Protein 6YOJ (pdb70)

Organism: Homo sapiens (NCBI:txid9606)

Solvent-accessible surface area: 13018 Å² total; per-residue (Å²): 171,54,74,12,115,65,157,88,16,119,74,37,170,61,65,32,137,22,150,25,17,55,7,32,64,6,76,27,86,20,88,147,88,112,65,84,41,0,12,0,5,24,10,183,89,4,102,55,106,86,35,66,131,128,2,30,88,31,2,88,27,2,120,110,15,108,22,87,24,2,5,71,17,51,0,9,10,37,113,78,76,0,26,0,0,7,36,23,7,87,71,26,102,0,53,49,4,0,84,121,65,88,197,90,31,105,24,23,24,5,0,42,0,0,55,15,1,0,16,0,3,11,46,2,26,68,117,189,44,51,3,123,17,2,0,0,98,17,1,51,0,34,45,82,100,24,0,21,3,4,8,2,15,67,8,139,167,23,21,39,24,7,0,6,14,4,31,63,125,196,128,44,61,35,22,3,4,2,6,5,0,0,3,0,0,9,0,0,3,41,40,0,49,80,1,21,97,85,32,144,65,100,66,1,54,35,101,13,74,130,46,82,55,8,86,95,1,107,121,6,25,96,80,0,44,53,8,0,48,118,0,4,23,111,68,50,95,179,14,16,149,2,86,81,0,78,60,83,0,42,77,12,13,96,88,47,125,87,169

Nearest PDB structures (foldseek):
  6i8z-assembly1_A  TM=1.000E+00  e=1.319E-49  Homo sapiens
  6gcr-assembly1_A  TM=9.978E-01  e=1.516E-47  Gallus gallus
  6gcx-assembly1_A  TM=9.786E-01  e=5.251E-47  Gallus gallus
  2jkm-assembly1_A  TM=9.861E-01  e=1.742E-45  Gallus gallus
  2j0k-assembly2_B  TM=9.835E-01  e=1.408E-44  Gallus gallus

InterPro domains:
  IPR000299 FERM domain [PS50057] (35-355)
  IPR000719 Protein kinase domain [PS50011] (422-680)
  IPR001245 Serine-threonine/tyrosine-protein kinase, catalytic domain [PF07714] (422-676)
  IPR001245 Serine-threonine/tyrosine-protein kinase, catalytic domain [PR00109] (499-512)
  IPR001245 Serine-threonine/tyrosine-protein kinase, catalytic domain [PR00109] (536-554)
  IPR001245 Serine-threonine/tyrosine-protein kinase, catalytic domain [PR00109] (584-594)
  IPR001245 Serine-threonine/tyrosine-protein kinase, catalytic domain [PR00109] (603-625)
  IPR001245 Serine-threonine/tyrosine-protein kinase, catalytic domain [PR00109] (647-669)
  IPR005189 Focal adhesion kinase, targeting (FAT) domain [PF03623] (914-1045)
  IPR008266 Tyrosine-protein kinase, active site [PS00109] (542-554)
  IPR011009 Protein kinase-like domain superfamily [SSF56112] (409-693)
  IPR011993 PH-like domain superfamily [G3DSA:2.30.29.30] (253-371)
  IPR014352 FERM/acyl-CoA-binding protein superfamily [G3DSA:1.20.80.10] (128-252)
  IPR017441 Protein kinase, ATP binding site [PS00107] (428-454)
  IPR019748 FERM central domain [PF00373] (136-248)
  IPR019748 FERM central domain [cd14473] (143-248)
  IPR019749 Band 4.1 domain [SM00295] (31-258)
  IPR020635 Tyrosine-protein kinase, catalytic domain [SM00219] (422-676)
  IPR029071 Ubiquitin-like domain superfamily [SSF54236] (31-130)
  IPR035963 FERM superfamily, second domain [SSF47031] (132-253)

Secondary structure (DSSP, 8-state):
--B--GGGEEEEEEEEEETTEEEEEEEE--TTSS-EEEEEEE-TTTTSHHHHHHHHHHHHHHHT---TTBPPEEEEE-SSSPEEEEE--TTEEHHHHHHHTTTTS-HHHHHHHHHHHHHHHHHHHHTT---S--SGGGEEEEETTEEEE--HHHH---GGG--HHHHHH----HHHHHHHHHHHHHHHHTTSPPTTTT--HHHHHHHHHTT--PPPPTT--HHHHHHHHHHT-SSGGGSPPHHHHHHHHHHHHHHHHH-

Structure (mmCIF, N/CA/C/O backbone):
data_6YOJ
#
_entry.id   6YOJ
#
_cell.length_a   42.525
_cell.length_b   48.396
_cell.length_c   129.325
_cell.angle_alpha   90.000
_cell.angle_beta   90.000
_cell.angle_gamma   90.000
#
_symmetry.space_group_name_H-M   'P 21 21 21'
#
loop_
_entity.id
_entity.type
_entity.pdbx_description
1 polymer 'Focal adhesion kinase 1'
2 non-polymer 6-[[4-[(3-methylsulfonylphenyl)methylamino]-5-(trifluoromethyl)pyrimidin-2-yl]amino]-3,4-dihydro-1~{H}-quinolin-2-one
3 water water
#
loop_
_atom_site.group_PDB
_atom_site.id
_atom_site.type_symbol
_atom_site.label_atom_id
_atom_site.label_alt_id
_atom_site.label_comp_id
_atom_site.label_asym_id
_atom_site.label_entity_id
_atom_site.label_seq_id
_atom_site.pdbx_PDB_ins_code
_atom_site.Cartn_x
_atom_site.Cartn_y
_atom_site.Cartn_z
_atom_site.occupancy
_atom_site.B_iso_or_equiv
_atom_site.auth_seq_id
_atom_site.auth_comp_id
_atom_site.auth_asym_id
_atom_site.auth_atom_id
_atom_site.pdbx_PDB_model_num
ATOM 1 N N . ASP A 1 7 ? -9.040 -23.045 31.874 1.00 28.73 414 ASP A N 1
ATOM 2 C CA . ASP A 1 7 ? -10.170 -23.147 30.962 1.00 28.39 414 ASP A CA 1
ATOM 3 C C . ASP A 1 7 ? -10.946 -21.833 30.888 1.00 26.10 414 ASP A C 1
ATOM 4 O O . ASP A 1 7 ? -11.086 -21.136 31.897 1.00 26.54 414 ASP A O 1
ATOM 9 N N . TYR A 1 8 ? -11.461 -21.507 29.699 1.00 23.07 415 TYR A N 1
ATOM 10 C CA . TYR A 1 8 ? -12.223 -20.269 29.543 1.00 21.82 415 TYR A CA 1
ATOM 11 C C . TYR A 1 8 ? -13.580 -20.465 28.914 1.00 18.12 415 TYR A C 1
ATOM 12 O O . TYR A 1 8 ? -14.146 -19.516 28.383 1.00 16.44 415 TYR A O 1
ATOM 21 N N . GLU A 1 9 ? -14.172 -21.644 29.083 1.00 15.93 416 GLU A N 1
ATOM 22 C CA . GLU A 1 9 ? -15.532 -21.899 28.647 1.00 15.36 416 GLU A CA 1
ATOM 23 C C . GLU A 1 9 ? -16.412 -21.205 29.708 1.00 16.17 416 GLU A C 1
ATOM 24 O O . GLU A 1 9 ? -16.210 -21.409 30.918 1.00 18.08 416 GLU A O 1
ATOM 30 N N . ILE A 1 10 ? -17.328 -20.349 29.264 1.00 13.95 417 ILE A N 1
ATOM 31 C CA . ILE A 1 10 ? -18.226 -19.608 30.144 1.00 14.47 417 ILE A CA 1
ATOM 32 C C . ILE A 1 10 ? -19.610 -20.214 30.086 1.00 14.39 417 ILE A C 1
ATOM 33 O O . ILE A 1 10 ? -20.038 -20.662 29.023 1.00 14.34 417 ILE A O 1
ATOM 38 N N A GLN A 1 11 ? -20.305 -20.306 31.238 0.50 14.77 418 GLN A N 1
ATOM 39 N N B GLN A 1 11 ? -20.307 -20.228 31.224 0.50 14.31 418 GLN A N 1
ATOM 40 C CA A GLN A 1 11 ? -21.657 -20.866 31.247 0.50 15.14 418 GLN A CA 1
ATOM 41 C CA B GLN A 1 11 ? -21.655 -20.765 31.319 0.50 14.18 418 GLN A CA 1
ATOM 42 C C A GLN A 1 11 ? -22.611 -19.821 30.694 0.50 14.36 418 GLN A C 1
ATOM 43 C C B GLN A 1 11 ? -22.611 -19.767 30.690 0.50 13.92 418 GLN A C 1
ATOM 44 O O A GLN A 1 11 ? -22.601 -18.689 31.147 0.50 14.09 418 GLN A O 1
ATOM 45 O O B GLN A 1 11 ? -22.603 -18.611 31.087 0.50 13.76 418 GLN A O 1
ATOM 56 N N . ARG A 1 12 ? -23.414 -20.195 29.699 1.00 14.14 419 ARG A N 1
ATOM 57 C CA . ARG A 1 12 ? -24.316 -19.274 29.018 1.00 14.10 419 ARG A CA 1
ATOM 58 C C . ARG A 1 12 ? -25.260 -18.472 29.910 1.00 12.14 419 ARG A C 1
ATOM 59 O O . ARG A 1 12 ? -25.522 -17.308 29.624 1.00 11.73 419 ARG A O 1
ATOM 67 N N A GLU A 1 13 ? -25.754 -19.089 30.979 0.50 11.57 420 GLU A N 1
ATOM 68 N N B GLU A 1 13 ? -25.796 -19.092 30.992 0.50 11.42 420 GLU A N 1
ATOM 69 C CA A GLU A 1 13 ? -26.664 -18.404 31.884 0.50 11.39 420 GLU A CA 1
ATOM 70 C CA B GLU A 1 13 ? -26.710 -18.339 31.861 0.50 11.09 420 GLU A CA 1
ATOM 71 C C A GLU A 1 13 ? -26.028 -17.227 32.627 0.50 11.45 420 GLU A C 1
ATOM 72 C C B GLU A 1 13 ? -26.034 -17.192 32.620 0.50 11.33 420 GLU A C 1
ATOM 73 O O A GLU A 1 13 ? -26.749 -16.405 33.183 0.50 11.84 420 GLU A O 1
ATOM 74 O O B GLU A 1 13 ? -26.731 -16.348 33.174 0.50 11.81 420 GLU A O 1
ATOM 85 N N . ARG A 1 14 ? -24.693 -17.137 32.617 1.00 10.94 421 ARG A N 1
ATOM 86 C CA . ARG A 1 14 ? -23.970 -16.049 33.256 1.00 11.33 421 ARG A CA 1
ATOM 87 C C . ARG A 1 14 ? -23.798 -14.867 32.295 1.00 11.84 421 ARG A C 1
ATOM 88 O O . ARG A 1 14 ? -23.211 -13.879 32.702 1.00 12.08 421 ARG A O 1
ATOM 96 N N . ILE A 1 15 ? -24.315 -14.935 31.046 1.00 11.64 422 ILE A N 1
ATOM 97 C CA . ILE A 1 15 ? -24.206 -13.830 30.110 1.00 11.66 422 ILE A CA 1
ATOM 98 C C . ILE A 1 15 ? -25.591 -13.284 29.821 1.00 13.62 422 ILE A C 1
ATOM 99 O O . ILE A 1 15 ? -26.530 -14.054 29.568 1.00 15.18 422 ILE A O 1
ATOM 104 N N . GLU A 1 16 ? -25.725 -11.957 29.868 1.00 13.74 423 GLU A N 1
ATOM 105 C CA . GLU A 1 16 ? -26.939 -11.284 29.480 1.00 14.54 423 GLU A CA 1
ATOM 106 C C . GLU A 1 16 ? -26.597 -10.464 28.238 1.00 15.40 423 GLU A C 1
ATOM 107 O O . GLU A 1 16 ? -25.794 -9.537 28.319 1.00 15.38 423 GLU A O 1
ATOM 113 N N . LEU A 1 17 ? -27.220 -10.777 27.112 1.00 16.15 424 LEU A N 1
ATOM 114 C CA . LEU A 1 17 ? -27.001 -10.071 25.843 1.00 17.47 424 LEU A CA 1
ATOM 115 C C . LEU A 1 17 ? -27.741 -8.741 25.872 1.00 17.57 424 LEU A C 1
ATOM 116 O O . LEU A 1 17 ? -28.926 -8.675 26.204 1.00 18.35 424 LEU A O 1
ATOM 121 N N . GLY A 1 18 ? -27.032 -7.690 25.510 1.00 16.11 425 GLY A N 1
ATOM 122 C CA . GLY A 1 18 ? -27.519 -6.321 25.469 1.00 16.05 425 GLY A CA 1
ATOM 123 C C . GLY A 1 18 ? -27.643 -5.805 24.047 1.00 15.15 425 GLY A C 1
ATOM 124 O O . GLY A 1 18 ? -27.852 -6.596 23.113 1.00 16.28 425 GLY A O 1
ATOM 125 N N A ARG A 1 19 ? -27.528 -4.491 23.869 0.50 14.85 426 ARG A N 1
ATOM 126 N N B ARG A 1 19 ? -27.487 -4.497 23.876 0.50 15.00 426 ARG A N 1
ATOM 127 C CA A ARG A 1 19 ? -27.712 -3.913 22.543 0.50 15.64 426 ARG A CA 1
ATOM 128 C CA B ARG A 1 19 ? -27.646 -3.880 22.568 0.50 16.02 426 ARG A CA 1
ATOM 129 C C A ARG A 1 19 ? -26.547 -4.164 21.605 0.50 15.28 426 ARG A C 1
ATOM 130 C C B ARG A 1 19 ? -26.520 -4.170 21.600 0.50 15.45 426 ARG A C 1
ATOM 131 O O A ARG A 1 19 ? -25.414 -4.378 22.044 0.50 15.24 426 ARG A O 1
ATOM 132 O O B ARG A 1 19 ? -25.381 -4.396 22.011 0.50 15.33 426 ARG A O 1
ATOM 147 N N . CYS A 1 20 ? -26.834 -4.144 20.304 1.00 14.38 427 CYS A N 1
ATOM 148 C CA . CYS A 1 20 ? -25.845 -4.366 19.261 1.00 13.86 427 CYS A CA 1
ATOM 149 C C . CYS A 1 20 ? -24.944 -3.143 19.182 1.00 13.88 427 CYS A C 1
ATOM 150 O O . CYS A 1 20 ? -25.424 -2.005 19.121 1.00 14.90 427 CYS A O 1
ATOM 153 N N . ILE A 1 21 ? -23.639 -3.370 19.183 1.00 12.18 428 ILE A N 1
ATOM 154 C CA . ILE A 1 21 ? -22.632 -2.303 19.117 1.00 12.70 428 ILE A CA 1
ATOM 155 C C . ILE A 1 21 ? -21.744 -2.380 17.875 1.00 14.41 428 ILE A C 1
ATOM 156 O O . ILE A 1 21 ? -20.829 -1.572 17.729 1.00 15.40 428 ILE A O 1
ATOM 161 N N . GLY A 1 22 ? -22.013 -3.336 17.000 1.00 14.16 429 GLY A N 1
ATOM 162 C CA . GLY A 1 22 ? -21.263 -3.467 15.762 1.00 15.31 429 GLY A CA 1
ATOM 163 C C . GLY A 1 22 ? -21.556 -4.775 15.071 1.00 16.53 429 GLY A C 1
ATOM 164 O O . GLY A 1 22 ? -22.342 -5.586 15.555 1.00 15.50 429 GLY A O 1
ATOM 165 N N . GLU A 1 23 ? -20.994 -4.931 13.886 1.00 19.43 430 GLU A N 1
ATOM 166 C CA . GLU A 1 23 ? -21.145 -6.182 13.173 1.00 20.63 430 GLU A CA 1
ATOM 167 C C . GLU A 1 23 ? -19.775 -6.732 12.868 1.00 20.13 430 GLU A C 1
ATOM 168 O O . GLU A 1 23 ? -18.749 -6.039 12.963 1.00 22.04 430 GLU A O 1
ATOM 174 N N . GLY A 1 24 ? -19.743 -8.027 12.679 1.00 17.03 431 GLY A N 1
ATOM 175 C CA . GLY A 1 24 ? -18.536 -8.706 12.278 1.00 15.85 431 GLY A CA 1
ATOM 176 C C . GLY A 1 24 ? -18.832 -9.610 11.107 1.00 15.74 431 GLY A C 1
ATOM 177 O O . GLY A 1 24 ? -19.994 -9.811 10.739 1.00 16.07 431 GLY A O 1
ATOM 178 N N . GLN A 1 25 ? -17.800 -10.224 10.559 1.00 15.86 432 GLN A N 1
ATOM 179 C CA . GLN A 1 25 ? -17.944 -11.171 9.456 1.00 17.41 432 GLN A CA 1
ATOM 180 C C . GLN A 1 25 ? -18.878 -12.309 9.808 1.00 17.23 432 GLN A C 1
ATOM 181 O O . GLN A 1 25 ? -19.558 -12.829 8.926 1.00 18.59 432 GLN A O 1
ATOM 187 N N . PHE A 1 26 ? -18.905 -12.712 11.090 1.00 15.45 433 PHE A N 1
ATOM 188 C CA . PHE A 1 26 ? -19.712 -13.864 11.496 1.00 15.14 433 PHE A CA 1
ATOM 189 C C . PHE A 1 26 ? -21.059 -13.542 12.103 1.00 15.13 433 PHE A C 1
ATOM 190 O O . PHE A 1 26 ? -21.876 -14.444 12.275 1.00 17.19 433 PHE A O 1
ATOM 198 N N . GLY A 1 27 ? -21.283 -12.280 12.455 1.00 14.32 434 GLY A N 1
ATOM 199 C CA . GLY A 1 27 ? -22.548 -11.886 13.054 1.00 14.30 434 GLY A CA 1
ATOM 200 C C . GLY A 1 27 ? -22.432 -10.638 13.897 1.00 13.62 434 GLY A C 1
ATOM 201 O O . GLY A 1 27 ? -21.336 -10.084 14.055 1.00 13.14 434 GLY A O 1
ATOM 202 N N . ASP A 1 28 ? -23.561 -10.228 14.470 1.00 14.15 435 ASP A N 1
ATOM 203 C CA . ASP A 1 28 ? -23.601 -9.031 15.278 1.00 14.32 435 ASP A CA 1
ATOM 204 C C . ASP A 1 28 ? -22.763 -9.169 16.546 1.00 12.89 435 ASP A C 1
ATOM 205 O O . ASP A 1 28 ? -22.538 -10.275 17.057 1.00 13.83 435 ASP A O 1
ATOM 210 N N . VAL A 1 29 ? -22.291 -8.027 17.031 1.00 10.53 436 VAL A N 1
ATOM 211 C CA . VAL A 1 29 ? -21.543 -7.913 18.273 1.00 10.95 436 VAL A CA 1
ATOM 212 C C . VAL A 1 29 ? -22.420 -7.142 19.217 1.00 11.38 436 VAL A C 1
ATOM 213 O O . VAL A 1 29 ? -22.987 -6.126 18.823 1.00 11.07 436 VAL A O 1
ATOM 217 N N . HIS A 1 30 ? -22.544 -7.613 20.445 1.00 10.20 437 HIS A N 1
ATOM 218 C CA . HIS A 1 30 ? -23.385 -6.934 21.431 1.00 11.14 437 HIS A CA 1
ATOM 219 C C . HIS A 1 30 ? -22.625 -6.502 22.637 1.00 12.30 437 HIS A C 1
ATOM 220 O O . HIS A 1 30 ? -21.651 -7.137 22.996 1.00 13.99 437 HIS A O 1
ATOM 227 N N . GLN A 1 31 ? -23.101 -5.473 23.328 1.00 11.05 438 GLN A N 1
ATOM 228 C CA . GLN A 1 31 ? -22.626 -5.167 24.663 1.00 12.13 438 GLN A CA 1
ATOM 229 C C . GLN A 1 31 ? -23.450 -6.123 25.560 1.00 12.43 438 GLN A C 1
ATOM 230 O O . GLN A 1 31 ? -24.564 -6.492 25.200 1.00 13.25 438 GLN A O 1
ATOM 236 N N . GLY A 1 32 ? -22.926 -6.468 26.719 1.00 11.23 439 GLY A N 1
ATOM 237 C CA . GLY A 1 32 ? -23.660 -7.313 27.652 1.00 12.16 439 GLY A CA 1
ATOM 238 C C . GLY A 1 32 ? -23.044 -7.337 29.015 1.00 11.38 439 GLY A C 1
ATOM 239 O O . GLY A 1 32 ? -22.156 -6.543 29.319 1.00 11.06 439 GLY A O 1
ATOM 240 N N . ILE A 1 33 ? -23.556 -8.250 29.865 1.00 11.57 440 ILE A N 1
ATOM 241 C CA . ILE A 1 33 ? -23.067 -8.366 31.233 1.00 13.12 440 ILE A CA 1
ATOM 242 C C . ILE A 1 33 ? -22.677 -9.811 31.503 1.00 12.67 440 ILE A C 1
ATOM 243 O O . ILE A 1 33 ? -23.405 -10.734 31.121 1.00 12.94 440 ILE A O 1
ATOM 248 N N . TYR A 1 34 ? -21.556 -10.010 32.194 1.00 11.56 441 TYR A N 1
ATOM 249 C CA . TYR A 1 34 ? -21.113 -11.328 32.602 1.00 11.62 441 TYR A CA 1
ATOM 250 C C . TYR A 1 34 ? -21.123 -11.337 34.125 1.00 11.55 441 TYR A C 1
ATOM 251 O O . TYR A 1 34 ? -20.550 -10.441 34.743 1.00 11.21 441 TYR A O 1
ATOM 260 N N . MET A 1 35 ? -21.791 -12.329 34.722 1.00 11.72 442 MET A N 1
ATOM 261 C CA . MET A 1 35 ? -21.820 -12.547 36.162 1.00 12.36 442 MET A CA 1
ATOM 262 C C . MET A 1 35 ? -20.979 -13.754 36.483 1.00 13.72 442 MET A C 1
ATOM 263 O O . MET A 1 35 ? -21.461 -14.881 36.372 1.00 12.48 442 MET A O 1
ATOM 268 N N . SER A 1 36 ? -19.697 -13.547 36.831 1.00 15.28 443 SER A N 1
ATOM 269 C CA . SER A 1 36 ? -18.830 -14.682 37.146 1.00 17.92 443 SER A CA 1
ATOM 270 C C . SER A 1 36 ? -19.205 -15.235 38.526 1.00 19.78 443 SER A C 1
ATOM 271 O O . SER A 1 36 ? -19.809 -14.506 39.322 1.00 20.47 443 SER A O 1
ATOM 274 N N . PRO A 1 37 ? -18.863 -16.498 38.855 1.00 21.04 444 PRO A N 1
ATOM 275 C CA . PRO A 1 37 ? -19.282 -17.044 40.152 1.00 22.49 444 PRO A CA 1
ATOM 276 C C . PRO A 1 37 ? -18.871 -16.267 41.389 1.00 24.77 444 PRO A C 1
ATOM 277 O O . PRO A 1 37 ? -19.588 -16.315 42.393 1.00 26.76 444 PRO A O 1
ATOM 281 N N . GLU A 1 38 ? -17.729 -15.595 41.353 1.00 24.99 445 GLU A N 1
ATOM 282 C CA . GLU A 1 38 ? -17.233 -14.901 42.539 1.00 26.91 445 GLU A CA 1
ATOM 283 C C . GLU A 1 38 ? -17.404 -13.389 42.522 1.00 26.99 445 GLU A C 1
ATOM 284 O O . GLU A 1 38 ? -17.165 -12.755 43.550 1.00 27.90 445 GLU A O 1
ATOM 290 N N . ASN A 1 39 ? -17.768 -12.798 41.371 1.00 26.12 446 ASN A N 1
ATOM 291 C CA . ASN A 1 39 ? -17.762 -11.350 41.248 1.00 25.42 446 ASN A CA 1
ATOM 292 C C . ASN A 1 39 ? -19.105 -10.605 40.989 1.00 24.27 446 ASN A C 1
ATOM 293 O O . ASN A 1 39 ? -20.079 -11.169 40.481 1.00 24.50 446 ASN A O 1
ATOM 298 N N . PRO A 1 40 ? -19.116 -9.283 41.263 1.00 22.60 447 PRO A N 1
ATOM 299 C CA . PRO A 1 40 ? -20.228 -8.458 40.787 1.00 21.20 447 PRO A CA 1
ATOM 300 C C . PRO A 1 40 ? -20.143 -8.366 39.236 1.00 19.29 447 PRO A C 1
ATOM 301 O O . PRO A 1 40 ? -19.187 -8.845 38.599 1.00 18.85 447 PRO A O 1
ATOM 305 N N . ALA A 1 41 ? -21.136 -7.717 38.632 1.00 17.20 448 ALA A N 1
ATOM 306 C CA . ALA A 1 41 ? -21.270 -7.550 37.194 1.00 16.69 448 ALA A CA 1
ATOM 307 C C . ALA A 1 41 ? -20.034 -7.045 36.474 1.00 16.90 448 ALA A C 1
ATOM 308 O O . ALA A 1 41 ? -19.354 -6.147 36.951 1.00 17.21 448 ALA A O 1
ATOM 310 N N . LEU A 1 42 ? -19.742 -7.631 35.314 1.00 15.75 449 LEU A N 1
ATOM 311 C CA . LEU A 1 42 ? -18.643 -7.192 34.475 1.00 15.75 449 LEU A CA 1
ATOM 312 C C . LEU A 1 42 ? -19.230 -6.915 33.096 1.00 15.67 449 LEU A C 1
ATOM 313 O O . LEU A 1 42 ? -19.875 -7.793 32.503 1.00 15.68 449 LEU A O 1
ATOM 318 N N . ALA A 1 43 ? -19.030 -5.705 32.595 1.00 14.92 450 ALA A N 1
ATOM 319 C CA . ALA A 1 43 ? -19.495 -5.345 31.265 1.00 14.74 450 ALA A CA 1
ATOM 320 C C . ALA A 1 43 ? -18.594 -6.029 30.260 1.00 13.94 450 ALA A C 1
ATOM 321 O O . ALA A 1 43 ? -17.356 -6.026 30.396 1.00 15.61 450 ALA A O 1
ATOM 323 N N . VAL A 1 44 ? -19.202 -6.658 29.266 1.00 10.97 451 VAL A N 1
ATOM 324 C CA . VAL A 1 44 ? -18.449 -7.377 28.243 1.00 10.02 451 VAL A CA 1
ATOM 325 C C . VAL A 1 44 ? -18.981 -7.091 26.833 1.00 9.28 451 VAL A C 1
ATOM 326 O O . VAL A 1 44 ? -20.065 -6.515 26.673 1.00 9.41 451 VAL A O 1
ATOM 330 N N . ALA A 1 45 ? -18.203 -7.465 25.799 1.00 8.63 452 ALA A N 1
ATOM 331 C CA . ALA A 1 45 ? -18.649 -7.435 24.422 1.00 9.42 452 ALA A CA 1
ATOM 332 C C . ALA A 1 45 ? -18.805 -8.901 24.004 1.00 9.98 452 ALA A C 1
ATOM 333 O O . ALA A 1 45 ? -18.001 -9.756 24.384 1.00 11.36 452 ALA A O 1
ATOM 335 N N . ILE A 1 46 ? -19.845 -9.190 23.265 1.00 9.36 453 ILE A N 1
ATOM 336 C CA . ILE A 1 46 ? -20.153 -10.555 22.875 1.00 9.13 453 ILE A CA 1
ATOM 337 C C . ILE A 1 46 ? -20.164 -10.644 21.379 1.00 8.39 453 ILE A C 1
ATOM 338 O O . ILE A 1 46 ? -21.017 -10.028 20.743 1.00 9.02 453 ILE A O 1
ATOM 343 N N . LYS A 1 47 ? -19.223 -11.378 20.795 1.00 7.60 454 LYS A N 1
ATOM 344 C CA . LYS A 1 47 ? -19.243 -11.610 19.357 1.00 7.74 454 LYS A CA 1
ATOM 345 C C . LYS A 1 47 ? -20.107 -12.837 19.119 1.00 9.25 454 LYS A C 1
ATOM 346 O O . LYS A 1 47 ? -19.900 -13.877 19.754 1.00 9.81 454 LYS A O 1
ATOM 352 N N . THR A 1 48 ? -21.081 -12.715 18.231 1.00 10.11 455 THR A N 1
ATOM 353 C CA . THR A 1 48 ? -21.967 -13.840 17.909 1.00 11.67 455 THR A CA 1
ATOM 354 C C . THR A 1 48 ? -21.636 -14.411 16.517 1.00 13.94 455 THR A C 1
ATOM 355 O O . THR A 1 48 ? -20.953 -13.778 15.722 1.00 14.16 455 THR A O 1
ATOM 359 N N . CYS A 1 49 ? -22.148 -15.626 16.222 1.00 15.36 456 CYS A N 1
ATOM 360 C CA . CYS A 1 49 ? -21.817 -16.304 14.997 1.00 17.12 456 CYS A CA 1
ATOM 361 C C . CYS A 1 49 ? -23.038 -17.027 14.423 1.00 20.43 456 CYS A C 1
ATOM 362 O O . CYS A 1 49 ? -23.483 -18.018 14.991 1.00 21.92 456 CYS A O 1
ATOM 365 N N . LYS A 1 50 ? -23.586 -16.505 13.337 1.00 20.81 457 LYS A N 1
ATOM 366 C CA . LYS A 1 50 ? -24.800 -17.049 12.740 1.00 22.63 457 LYS A CA 1
ATOM 367 C C . LYS A 1 50 ? -24.651 -18.461 12.192 1.00 22.29 457 LYS A C 1
ATOM 368 O O . LYS A 1 50 ? -25.556 -19.281 12.364 1.00 22.86 457 LYS A O 1
ATOM 374 N N . ASN A 1 51 ? -23.544 -18.747 11.510 1.00 21.36 458 ASN A N 1
ATOM 375 C CA . ASN A 1 51 ? -23.367 -20.041 10.852 1.00 20.74 458 ASN A CA 1
ATOM 376 C C . ASN A 1 51 ? -22.458 -21.012 11.573 1.00 19.39 458 ASN A C 1
ATOM 377 O O . ASN A 1 51 ? -21.954 -21.951 10.937 1.00 19.57 458 ASN A O 1
ATOM 382 N N . CYS A 1 52 ? -22.284 -20.850 12.892 1.00 17.41 459 CYS A N 1
ATOM 383 C CA . CYS A 1 52 ? -21.353 -21.704 13.612 1.00 17.07 459 CYS A CA 1
ATOM 384 C C . CYS A 1 52 ? -21.873 -23.129 13.842 1.00 17.09 459 CYS A C 1
ATOM 385 O O . CYS A 1 52 ? -21.147 -23.950 14.404 1.00 17.04 459 CYS A O 1
ATOM 388 N N . THR A 1 53 ? -23.062 -23.461 13.304 1.00 17.71 460 THR A N 1
ATOM 389 C CA . THR A 1 53 ? -23.511 -24.862 13.239 1.00 18.95 460 THR A CA 1
ATOM 390 C C . THR A 1 53 ? -22.588 -25.647 12.236 1.00 18.51 460 THR A C 1
ATOM 391 O O . THR A 1 53 ? -22.483 -26.873 12.333 1.00 20.04 460 THR A O 1
ATOM 395 N N A SER A 1 54 ? -21.943 -24.942 11.286 0.50 17.48 461 SER A N 1
ATOM 396 N N B SER A 1 54 ? -21.945 -24.938 11.294 0.50 17.77 461 SER A N 1
ATOM 397 C CA A SER A 1 54 ? -21.019 -25.541 10.330 0.50 17.16 461 SER A CA 1
ATOM 398 C CA B SER A 1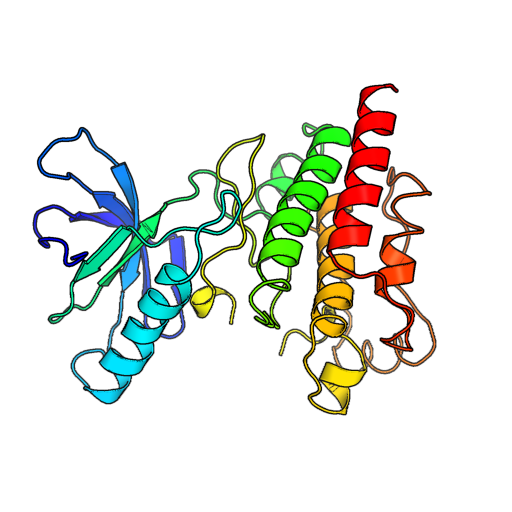 54 ? -21.000 -25.515 10.354 0.50 17.76 461 SER A CA 1
ATOM 399 C C A SER A 1 54 ? -19.660 -25.617 10.999 0.50 17.08 461 SER A C 1
ATOM 400 C C B SER A 1 54 ? -19.675 -25.634 11.088 0.50 17.52 461 SER A C 1
ATOM 401 O O A SER A 1 54 ? -19.180 -24.598 11.495 0.50 16.76 461 SER A O 1
ATOM 402 O O B SER A 1 54 ? -19.219 -24.651 11.674 0.50 17.44 461 SER A O 1
ATOM 407 N N . ASP A 1 55 ? -19.045 -26.812 11.039 1.00 17.32 462 ASP A N 1
ATOM 408 C CA . ASP A 1 55 ? -17.753 -26.999 11.695 1.00 16.92 462 ASP A CA 1
ATOM 409 C C . ASP A 1 55 ? -16.638 -26.085 11.185 1.00 14.96 462 ASP A C 1
ATOM 410 O O . ASP A 1 55 ? -15.831 -25.631 12.000 1.00 14.86 462 ASP A O 1
ATOM 415 N N . SER A 1 56 ? -16.586 -25.785 9.878 1.00 14.43 463 SER A N 1
ATOM 416 C CA . SER A 1 56 ? -15.504 -24.914 9.390 1.00 14.08 463 SER A CA 1
ATOM 417 C C . SER A 1 56 ? -15.702 -23.478 9.832 1.00 13.85 463 SER A C 1
ATOM 418 O O . SER A 1 56 ? -14.708 -22.780 10.040 1.00 14.13 463 SER A O 1
ATOM 421 N N . VAL A 1 57 ? -16.972 -23.023 9.944 1.00 12.55 464 VAL A N 1
ATOM 422 C CA . VAL A 1 57 ? -17.254 -21.659 10.403 1.00 12.09 464 VAL A CA 1
ATOM 423 C C . VAL A 1 57 ? -16.911 -21.575 11.892 1.00 12.08 464 VAL A C 1
ATOM 424 O O . VAL A 1 57 ? -16.236 -20.638 12.333 1.00 11.83 464 VAL A O 1
ATOM 428 N N . ARG A 1 58 ? -17.326 -22.602 12.676 1.00 12.13 465 ARG A N 1
ATOM 429 C CA . ARG A 1 58 ? -17.012 -22.599 14.112 1.00 12.03 465 ARG A CA 1
ATOM 430 C C . ARG A 1 58 ? -15.498 -22.548 14.359 1.00 12.19 465 ARG A C 1
ATOM 431 O O . ARG A 1 58 ? -15.033 -21.806 15.217 1.00 11.52 465 ARG A O 1
ATOM 439 N N . GLU A 1 59 ? -14.735 -23.287 13.560 1.00 11.93 466 GLU A N 1
ATOM 440 C CA . GLU A 1 59 ? -13.281 -23.323 13.722 1.00 12.67 466 GLU A CA 1
ATOM 441 C C . GLU A 1 59 ? -12.686 -21.966 13.435 1.00 12.23 466 GLU A C 1
ATOM 442 O O . GLU A 1 59 ? -11.863 -21.486 14.213 1.00 12.74 466 GLU A O 1
ATOM 448 N N . LYS A 1 60 ? -13.103 -21.334 12.324 1.00 11.90 467 LYS A N 1
ATOM 449 C CA . LYS A 1 60 ? -12.545 -20.025 11.983 1.00 11.79 467 LYS A CA 1
ATOM 450 C C . LYS A 1 60 ? -12.931 -18.956 13.016 1.00 11.61 467 LYS A C 1
ATOM 451 O O . LYS A 1 60 ? -12.100 -18.123 13.411 1.00 12.16 467 LYS A O 1
ATOM 457 N N . PHE A 1 61 ? -14.186 -18.984 13.456 1.00 10.25 468 PHE A N 1
ATOM 458 C CA . PHE A 1 61 ? -14.654 -18.010 14.437 1.00 9.61 468 PHE A CA 1
ATOM 459 C C . PHE A 1 61 ? -13.925 -18.199 15.776 1.00 9.75 468 PHE A C 1
ATOM 460 O O . PHE A 1 61 ? -13.385 -17.229 16.308 1.00 10.29 468 PHE A O 1
ATOM 468 N N . LEU A 1 62 ? -13.823 -19.452 16.276 1.00 9.23 469 LEU A N 1
ATOM 469 C CA . LEU A 1 62 ? -13.149 -19.667 17.557 1.00 9.07 469 LEU A CA 1
ATOM 470 C C . LEU A 1 62 ? -11.651 -19.421 17.470 1.00 9.83 469 LEU A C 1
ATOM 471 O O . LEU A 1 62 ? -11.041 -19.044 18.481 1.00 10.67 469 LEU A O 1
ATOM 476 N N . GLN A 1 63 ? -11.053 -19.557 16.266 1.00 9.77 470 GLN A N 1
ATOM 477 C CA . GLN A 1 63 ? -9.638 -19.220 16.109 1.00 10.21 470 GLN A CA 1
ATOM 478 C C . GLN A 1 63 ? -9.448 -17.706 16.342 1.00 10.24 470 GLN A C 1
ATOM 479 O O . GLN A 1 63 ? -8.378 -17.316 16.803 1.00 10.78 470 GLN A O 1
ATOM 485 N N . GLU A 1 64 ? -10.494 -16.862 16.155 1.00 9.31 471 GLU A N 1
ATOM 486 C CA . GLU A 1 64 ? -10.335 -15.435 16.469 1.00 8.87 471 GLU A CA 1
ATOM 487 C C . GLU A 1 64 ? -10.139 -15.252 17.969 1.00 10.05 471 GLU A C 1
ATOM 488 O O . GLU A 1 64 ? -9.391 -14.362 18.385 1.00 10.63 471 GLU A O 1
ATOM 494 N N . ALA A 1 65 ? -10.783 -16.094 18.797 1.00 9.66 472 ALA A N 1
ATOM 495 C CA . ALA A 1 65 ? -10.604 -16.013 20.240 1.00 10.33 472 ALA A CA 1
ATOM 496 C C . ALA A 1 65 ? -9.213 -16.513 20.600 1.00 10.80 472 ALA A C 1
ATOM 497 O O . ALA A 1 65 ? -8.548 -15.883 21.414 1.00 11.63 472 ALA A O 1
ATOM 499 N N . LEU A 1 66 ? -8.738 -17.602 19.976 1.00 11.14 473 LEU A N 1
ATOM 500 C CA . LEU A 1 66 ? -7.396 -18.116 20.249 1.00 12.84 473 LEU A CA 1
ATOM 501 C C . LEU A 1 66 ? -6.342 -17.086 19.867 1.00 12.52 473 LEU A C 1
ATOM 502 O O . LEU A 1 66 ? -5.350 -16.934 20.582 1.00 13.55 473 LEU A O 1
ATOM 507 N N . THR A 1 67 ? -6.552 -16.358 18.753 1.00 11.56 474 THR A N 1
ATOM 508 C CA . THR A 1 67 ? -5.626 -15.303 18.345 1.00 11.57 474 THR A CA 1
ATOM 509 C C . THR A 1 67 ? -5.503 -14.229 19.456 1.00 12.07 474 THR A C 1
ATOM 510 O O . THR A 1 67 ? -4.372 -13.823 19.774 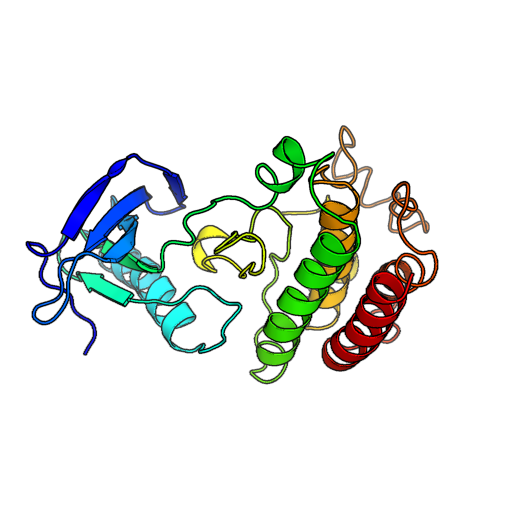1.00 14.59 474 THR A O 1
ATOM 514 N N . MET A 1 68 ? -6.632 -13.790 20.063 1.00 10.74 475 MET A N 1
ATOM 515 C CA . MET A 1 68 ? -6.517 -12.770 21.113 1.00 10.96 475 MET A CA 1
ATOM 516 C C . MET A 1 68 ? -5.945 -13.326 22.395 1.00 12.28 475 MET A C 1
ATOM 517 O O . MET A 1 68 ? -5.271 -12.594 23.127 1.00 12.49 475 MET A O 1
ATOM 522 N N . ARG A 1 69 ? -6.227 -14.602 22.688 1.00 11.98 476 ARG A N 1
ATOM 523 C CA . ARG A 1 69 ? -5.784 -15.260 23.927 1.00 13.50 476 ARG A CA 1
ATOM 524 C C . ARG A 1 69 ? -4.254 -15.318 24.024 1.00 14.65 476 ARG A C 1
ATOM 525 O O . ARG A 1 69 ? -3.711 -15.374 25.142 1.00 16.36 476 ARG A O 1
ATOM 533 N N . GLN A 1 70 ? -3.554 -15.309 22.872 1.00 14.28 477 GLN A N 1
ATOM 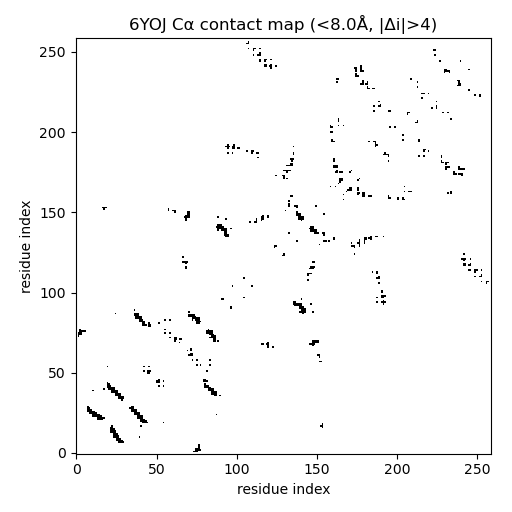534 C CA . GLN A 1 70 ? -2.099 -15.394 22.897 1.00 15.20 477 GLN A CA 1
ATOM 535 C C . GLN A 1 70 ? -1.410 -14.095 23.304 1.00 14.66 477 GLN A C 1
ATOM 536 O O . GLN A 1 70 ? -0.212 -14.114 23.606 1.00 15.33 477 GLN A O 1
ATOM 542 N N . PHE A 1 71 ? -2.162 -12.987 23.378 1.00 13.06 478 PHE A N 1
ATOM 543 C CA . PHE A 1 71 ? -1.586 -11.698 23.720 1.00 12.78 478 PHE A CA 1
ATOM 544 C C . PHE A 1 71 ? -2.016 -11.257 25.098 1.00 12.73 478 PHE A C 1
ATOM 545 O O . PHE A 1 71 ? -3.144 -11.523 25.508 1.00 13.76 478 PHE A O 1
ATOM 553 N N . ASP A 1 72 ? -1.135 -10.562 25.796 1.00 11.30 479 ASP A N 1
ATOM 554 C CA . ASP A 1 72 ? -1.446 -10.074 27.137 1.00 11.69 479 ASP A CA 1
ATOM 555 C C . ASP A 1 72 ? -0.764 -8.730 27.268 1.00 12.78 479 ASP A C 1
ATOM 556 O O . ASP A 1 72 ? 0.440 -8.655 27.529 1.00 14.92 479 ASP A O 1
ATOM 561 N N . HIS A 1 73 ? -1.521 -7.665 26.999 1.00 10.57 480 HIS A N 1
ATOM 562 C CA . HIS A 1 73 ? -0.964 -6.317 27.026 1.00 10.13 480 HIS A CA 1
ATOM 563 C C . HIS A 1 73 ? -2.040 -5.347 27.468 1.00 9.93 480 HIS A C 1
ATOM 564 O O . HIS A 1 73 ? -3.191 -5.510 27.093 1.00 9.79 480 HIS A O 1
ATOM 571 N N . PRO A 1 74 ? -1.707 -4.328 28.289 1.00 10.73 481 PRO A N 1
ATOM 572 C CA . PRO A 1 74 ? -2.751 -3.395 28.741 1.00 10.93 481 PRO A CA 1
ATOM 573 C C . PRO A 1 74 ? -3.421 -2.601 27.646 1.00 10.12 481 PRO A C 1
ATOM 574 O O . PRO A 1 74 ? -4.489 -2.038 27.908 1.00 11.22 481 PRO A O 1
ATOM 578 N N . HIS A 1 75 ? -2.832 -2.558 26.424 1.00 7.62 482 HIS A N 1
ATOM 579 C CA . HIS A 1 75 ?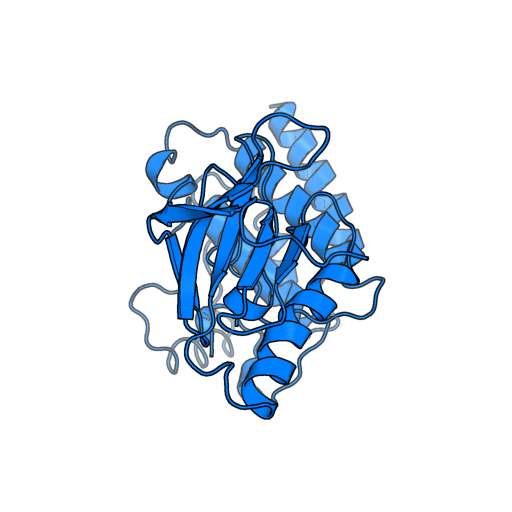 -3.428 -1.746 25.366 1.00 7.75 482 HIS A CA 1
ATOM 580 C C . HIS A 1 75 ? -3.886 -2.595 24.185 1.00 8.29 482 HIS A C 1
ATOM 581 O O . HIS A 1 75 ? -3.984 -2.108 23.060 1.00 8.34 482 HIS A O 1
ATOM 588 N N . ILE A 1 76 ? -4.231 -3.869 24.461 1.00 7.02 483 ILE A N 1
ATOM 589 C CA . ILE A 1 76 ? -4.857 -4.753 23.480 1.00 7.05 483 ILE A CA 1
ATOM 590 C C . ILE A 1 76 ? -6.050 -5.380 24.179 1.00 7.76 483 ILE A C 1
ATOM 591 O O . ILE A 1 76 ? -5.879 -5.900 25.285 1.00 8.39 483 ILE A O 1
ATOM 596 N N A VAL A 1 77 ? -7.250 -5.368 23.560 0.50 7.43 484 VAL A N 1
ATOM 597 N N B VAL A 1 77 ? -7.260 -5.298 23.592 0.50 7.65 484 VAL A N 1
ATOM 598 C CA A VAL A 1 77 ? -8.414 -5.995 24.195 0.50 7.84 484 VAL A CA 1
ATOM 599 C CA B VAL A 1 77 ? -8.459 -5.878 24.206 0.50 8.47 484 VAL A CA 1
ATOM 600 C C A VAL A 1 77 ? -8.196 -7.440 24.550 0.50 8.55 484 VAL A C 1
ATOM 601 C C B VAL A 1 77 ? -8.293 -7.383 24.502 0.50 8.73 484 VAL A C 1
ATOM 602 O O A VAL A 1 77 ? -7.527 -8.186 23.830 0.50 8.80 484 VAL A O 1
ATOM 603 O O B VAL A 1 77 ? -7.731 -8.121 23.696 0.50 8.82 484 VAL A O 1
ATOM 610 N N . LYS A 1 78 ? -8.752 -7.824 25.695 1.00 8.50 485 LYS A N 1
ATOM 611 C CA . LYS A 1 78 ? -8.594 -9.191 26.157 1.00 9.05 485 LYS A CA 1
ATOM 612 C C . LYS A 1 78 ? -9.781 -10.087 25.947 1.00 8.96 485 LYS A C 1
ATOM 613 O O . LYS A 1 78 ? -10.921 -9.630 25.889 1.00 10.07 485 LYS A O 1
ATOM 619 N N . LEU A 1 79 ? -9.480 -11.379 25.789 1.00 9.11 486 LEU A N 1
ATOM 620 C CA . LEU A 1 79 ? -10.499 -12.407 25.722 1.00 9.90 486 LEU A CA 1
ATOM 621 C C . LEU A 1 79 ? -10.904 -12.722 27.180 1.00 9.32 486 LEU A C 1
ATOM 622 O O . LEU A 1 79 ? -10.028 -12.876 28.055 1.00 10.32 486 LEU A O 1
ATOM 627 N N . ILE A 1 80 ? -12.217 -12.772 27.451 1.00 8.03 487 ILE A N 1
ATOM 628 C CA . ILE A 1 80 ? -12.727 -13.205 28.762 1.00 9.64 487 ILE A CA 1
ATOM 629 C C . ILE A 1 80 ? -13.032 -14.714 28.703 1.00 10.75 487 ILE A C 1
ATOM 630 O O . ILE A 1 80 ? -12.663 -15.460 29.615 1.00 12.17 487 ILE A O 1
ATOM 635 N N . GLY A 1 81 ? -13.722 -15.140 27.652 1.00 9.35 488 GLY A N 1
ATOM 636 C CA . GLY A 1 81 ? -14.051 -16.555 27.523 1.00 9.96 488 GLY A CA 1
ATOM 637 C C . GLY A 1 81 ? -14.804 -16.852 26.264 1.00 9.89 488 GLY A C 1
ATOM 638 O O . GLY A 1 81 ? -15.029 -15.956 25.458 1.00 10.04 488 GLY A O 1
ATOM 639 N N . VAL A 1 82 ? -15.209 -18.116 26.087 1.00 9.28 489 VAL A N 1
ATOM 640 C CA . VAL A 1 82 ? -15.965 -18.536 24.927 1.00 9.87 489 VAL A CA 1
ATOM 641 C C . VAL A 1 82 ? -17.124 -19.453 25.352 1.00 10.17 489 VAL A C 1
ATOM 642 O O . VAL A 1 82 ? -17.094 -20.037 26.439 1.00 10.76 489 VAL A O 1
ATOM 646 N N . ILE A 1 83 ? -18.131 -19.590 24.478 1.00 9.32 490 ILE A N 1
ATOM 647 C CA . ILE A 1 83 ? -19.220 -20.554 24.663 1.00 9.74 490 ILE A CA 1
ATOM 648 C C . ILE A 1 83 ? -19.198 -21.321 23.357 1.00 10.99 490 ILE A C 1
ATOM 649 O O . ILE A 1 83 ? -19.481 -20.742 22.321 1.00 10.79 490 ILE A O 1
ATOM 654 N N . THR A 1 84 ? -18.715 -22.584 23.370 1.00 11.80 491 THR A N 1
ATOM 655 C CA . THR A 1 84 ? -18.383 -23.279 22.127 1.00 12.18 491 THR A CA 1
ATOM 656 C C . THR A 1 84 ? -19.479 -24.137 21.499 1.00 14.97 491 THR A C 1
ATOM 657 O O . THR A 1 84 ? -19.238 -24.701 20.428 1.00 16.44 491 THR A O 1
ATOM 661 N N . GLU A 1 85 ? -20.647 -24.233 22.124 1.00 16.08 492 GLU A N 1
ATOM 662 C CA . GLU A 1 85 ? -21.770 -24.921 21.477 1.00 18.49 492 GLU A CA 1
ATOM 663 C C . GLU A 1 85 ? -22.772 -23.897 20.967 1.00 18.32 492 GLU A C 1
ATOM 664 O O . GLU A 1 85 ? -22.839 -22.789 21.500 1.00 16.66 492 GLU A O 1
ATOM 670 N N A ASN A 1 86 ? -23.520 -24.241 19.917 0.50 18.32 493 ASN A N 1
ATOM 671 N N B ASN A 1 86 ? -23.489 -24.220 19.878 0.50 18.25 493 ASN A N 1
ATOM 672 C CA A ASN A 1 86 ? -24.472 -23.315 19.307 0.50 18.55 493 ASN A CA 1
ATOM 673 C CA B ASN A 1 86 ? -24.440 -23.294 19.256 0.50 18.40 493 ASN A CA 1
ATOM 674 C C A ASN A 1 86 ? -25.507 -22.806 20.268 0.50 18.09 493 ASN A C 1
ATOM 675 C C B ASN A 1 86 ? -25.521 -22.810 20.215 0.50 18.04 493 ASN A C 1
ATOM 676 O O A ASN A 1 86 ? -26.155 -23.602 20.952 0.50 18.44 493 ASN A O 1
ATOM 677 O O B ASN A 1 86 ? -26.154 -23.616 20.897 0.50 18.44 493 ASN A O 1
ATOM 686 N N . PRO A 1 87 ? -25.774 -21.491 20.249 1.00 17.51 494 PRO A N 1
ATOM 687 C CA . PRO A 1 87 ? -25.098 -20.422 19.482 1.00 16.25 494 PRO A CA 1
ATOM 688 C C . PRO A 1 87 ? -23.712 -20.092 20.036 1.00 13.96 494 PRO A C 1
ATOM 689 O O . PRO A 1 87 ? -23.575 -19.773 21.204 1.00 14.29 494 PRO A O 1
ATOM 693 N N . VAL A 1 88 ? -22.681 -20.206 19.191 1.00 12.32 495 VAL A N 1
ATOM 694 C CA . VAL A 1 88 ? -21.296 -19.961 19.592 1.00 11.09 495 VAL A CA 1
ATOM 695 C C . VAL A 1 88 ? -20.986 -18.488 19.828 1.00 10.60 495 VAL A C 1
ATOM 696 O O . VAL A 1 88 ? -21.289 -17.659 18.981 1.00 10.75 495 VAL A O 1
ATOM 700 N N . TRP A 1 89 ? -20.454 -18.166 21.010 1.00 9.50 496 TRP A N 1
ATOM 701 C CA . TRP A 1 89 ? -20.137 -16.777 21.376 1.00 9.90 496 TRP A CA 1
ATOM 702 C C . TRP A 1 89 ? -18.712 -16.616 21.823 1.00 8.82 496 TRP A C 1
ATOM 703 O O . TRP A 1 89 ? -18.166 -17.512 22.481 1.00 9.14 496 TRP A O 1
ATOM 714 N N . ILE A 1 90 ? -18.130 -15.436 21.558 1.00 7.67 497 ILE A N 1
ATOM 715 C CA . ILE A 1 90 ? -16.828 -15.092 22.101 1.00 7.51 497 ILE A CA 1
ATOM 716 C C . ILE A 1 90 ? -17.071 -13.892 23.024 1.00 7.63 497 ILE A C 1
ATOM 717 O O . ILE A 1 90 ? -17.676 -12.919 22.595 1.00 9.21 497 ILE A O 1
ATOM 722 N N . ILE A 1 91 ? -16.634 -13.982 24.273 1.00 7.64 498 ILE A N 1
ATOM 723 C CA . ILE A 1 91 ? -16.832 -12.955 25.293 1.00 8.16 498 ILE A CA 1
ATOM 724 C C . ILE A 1 91 ? -15.527 -12.198 25.433 1.00 8.17 498 ILE A C 1
ATOM 725 O O . ILE A 1 91 ? -14.529 -12.768 25.869 1.00 7.99 498 ILE A O 1
ATOM 730 N N . MET A 1 92 ? -15.549 -10.896 25.098 1.00 7.46 499 MET A N 1
ATOM 731 C CA . MET A 1 92 ? -14.362 -10.058 25.186 1.00 8.23 499 MET A CA 1
ATOM 732 C C . MET A 1 92 ? -14.560 -8.988 26.247 1.00 8.82 499 MET A C 1
ATOM 733 O O . MET A 1 92 ? -15.680 -8.622 26.600 1.00 9.33 499 MET A O 1
ATOM 738 N N . GLU A 1 93 ? -13.453 -8.380 26.664 1.00 8.50 500 GLU A N 1
ATOM 739 C CA . GLU A 1 93 ? -13.481 -7.227 27.539 1.00 9.69 500 GLU A CA 1
ATOM 740 C C . GLU A 1 93 ? -14.235 -6.103 26.807 1.00 10.64 500 GLU A C 1
ATOM 741 O O . GLU A 1 93 ? -14.107 -6.001 25.585 1.00 11.08 500 GLU A O 1
ATOM 747 N N . LEU A 1 94 ? -15.034 -5.298 27.532 1.00 10.15 501 LEU A N 1
ATOM 748 C CA . LEU A 1 94 ? -15.734 -4.186 26.902 1.00 10.21 501 LEU A CA 1
ATOM 749 C C . LEU A 1 94 ? -14.955 -2.919 27.157 1.00 9.92 501 LEU A C 1
ATOM 750 O O . LEU A 1 94 ? -14.655 -2.595 28.306 1.00 11.45 501 LEU A O 1
ATOM 755 N N . CYS A 1 95 ? -14.603 -2.201 26.087 1.00 8.80 502 CYS A N 1
ATOM 756 C CA . CYS A 1 95 ? -13.989 -0.885 26.237 1.00 8.71 502 CYS A CA 1
ATOM 757 C C . CYS A 1 95 ? -15.232 0.020 26.254 1.00 8.94 502 CYS A C 1
ATOM 758 O O . CYS A 1 95 ? -15.867 0.243 25.220 1.00 9.15 502 CYS A O 1
ATOM 761 N N . THR A 1 96 ? -15.628 0.467 27.462 1.00 9.50 503 THR A N 1
ATOM 762 C CA . THR A 1 96 ? -16.929 1.105 27.635 1.00 10.71 503 THR A CA 1
ATOM 763 C C . THR A 1 96 ? -17.157 2.370 26.843 1.00 11.00 503 THR A C 1
ATOM 764 O O . THR A 1 96 ? -18.319 2.641 26.514 1.00 12.43 503 THR A O 1
ATOM 768 N N . LEU A 1 97 ? -16.109 3.117 26.537 1.00 8.94 504 LEU A N 1
ATOM 769 C CA . LEU A 1 97 ? -16.313 4.399 25.835 1.00 9.49 504 LEU A CA 1
ATOM 770 C C . LEU A 1 97 ? -16.363 4.290 24.332 1.00 9.78 504 LEU A C 1
ATOM 771 O O . LEU A 1 97 ? -16.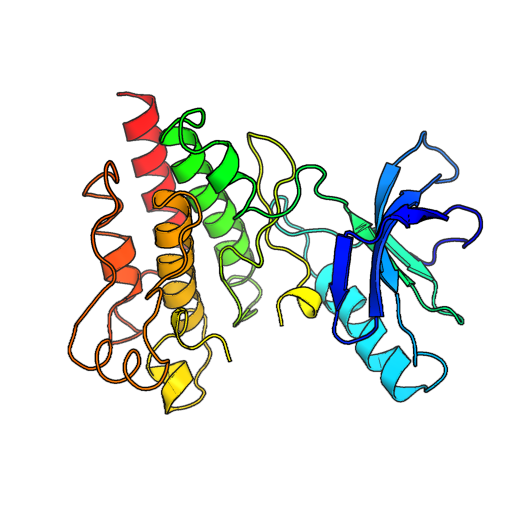646 5.291 23.667 1.00 11.17 504 LEU A O 1
ATOM 776 N N . GLY A 1 98 ? -16.223 3.076 23.806 1.00 8.42 505 GLY A N 1
ATOM 777 C CA . GLY A 1 98 ? -16.482 2.816 22.412 1.00 7.90 505 GLY A CA 1
ATOM 778 C C . GLY A 1 98 ? -15.426 3.157 21.409 1.00 7.96 505 GLY A C 1
ATOM 779 O O . GLY A 1 98 ? -14.229 3.080 21.693 1.00 7.96 505 GLY A O 1
ATOM 780 N N A GLU A 1 99 ? -15.882 3.468 20.188 0.50 8.30 506 GLU A N 1
ATOM 781 N N B GLU A 1 99 ? -15.879 3.473 20.189 0.50 8.25 506 GLU A N 1
ATOM 782 C CA A GLU A 1 99 ? -15.009 3.734 19.064 0.50 7.96 506 GLU A CA 1
ATOM 783 C CA B GLU A 1 99 ? -15.007 3.727 19.059 0.50 7.87 506 GLU A CA 1
ATOM 784 C C A GLU A 1 99 ? -14.162 4.976 19.257 0.50 7.95 506 GLU A C 1
ATOM 785 C C B GLU A 1 99 ? -14.174 4.983 19.213 0.50 7.85 506 GLU A C 1
ATOM 786 O O A GLU A 1 99 ? -14.682 6.016 19.662 0.50 8.53 506 GLU A O 1
ATOM 787 O O B GLU A 1 99 ? -14.713 6.039 19.539 0.50 8.29 506 GLU A O 1
ATOM 798 N N . LEU A 1 100 ? -12.872 4.878 18.921 1.00 7.78 507 LEU A N 1
ATOM 799 C CA . LEU A 1 100 ? -11.984 6.034 19.037 1.00 7.48 507 LEU A CA 1
ATOM 800 C C . LEU A 1 100 ? -12.385 7.170 18.132 1.00 7.24 507 LEU A C 1
ATOM 801 O O . LEU A 1 100 ? -12.318 8.321 18.560 1.00 8.25 507 LEU A O 1
ATOM 806 N N . ARG A 1 101 ? -12.790 6.869 16.879 1.00 7.62 508 ARG A N 1
ATOM 807 C CA . ARG A 1 101 ? -13.119 7.998 15.983 1.00 7.65 508 ARG A CA 1
ATOM 808 C C . ARG A 1 101 ? -14.244 8.871 16.517 1.00 8.70 508 ARG A C 1
ATOM 809 O O . ARG A 1 101 ? -14.068 10.092 16.646 1.00 9.00 508 ARG A O 1
ATOM 817 N N A SER A 1 102 ? -15.373 8.267 16.912 0.50 8.60 509 SER A N 1
ATOM 818 N N B SER A 1 102 ? -15.361 8.252 16.920 0.50 8.78 509 SER A N 1
ATOM 819 C CA A SER A 1 102 ? -16.480 9.061 17.450 0.50 9.17 509 SER A CA 1
ATOM 820 C CA B SER A 1 102 ? -16.476 9.013 17.476 0.50 9.55 509 SER A CA 1
ATOM 821 C C A SER A 1 102 ? -16.131 9.681 18.793 0.50 8.82 509 SER A C 1
ATOM 822 C C B SER A 1 102 ? -16.075 9.700 18.758 0.50 8.85 509 SER A C 1
ATOM 823 O O A SER A 1 102 ? -16.585 10.785 19.092 0.50 9.64 509 SER A O 1
ATOM 824 O O B SER A 1 102 ? -16.427 10.861 18.978 0.50 9.52 509 SER A O 1
ATOM 829 N N . PHE A 1 103 ? -15.290 9.008 19.599 1.00 8.51 510 PHE A N 1
ATOM 830 C CA . PHE A 1 103 ? -14.831 9.580 20.885 1.00 8.20 510 PHE A CA 1
ATOM 831 C C . PHE A 1 103 ? -14.077 10.879 20.653 1.00 8.47 510 PHE A C 1
ATOM 832 O O . PHE A 1 103 ? -14.384 11.900 21.300 1.00 9.03 510 PHE A O 1
ATOM 840 N N . LEU A 1 104 ? -13.176 10.881 19.642 1.00 8.20 511 LEU A N 1
ATOM 841 C CA . LEU A 1 104 ? -12.394 12.089 19.365 1.00 8.25 511 LEU A CA 1
ATOM 842 C C . LEU A 1 104 ? -13.267 13.157 18.707 1.00 9.20 511 LEU A C 1
ATOM 843 O O . LEU A 1 104 ? -13.067 14.344 18.963 1.00 9.87 511 LEU A O 1
ATOM 848 N N . GLN A 1 105 ? -14.215 12.764 17.855 1.00 8.56 512 GLN A N 1
ATOM 849 C CA . GLN A 1 105 ? -15.075 13.741 17.186 1.00 9.22 512 GLN A CA 1
ATOM 850 C C . GLN A 1 105 ? -15.919 14.524 18.187 1.00 10.99 512 GLN A C 1
ATOM 851 O O . GLN A 1 105 ? -15.991 15.763 18.139 1.00 12.33 512 GLN A O 1
ATOM 857 N N . VAL A 1 106 ? -16.524 13.797 19.132 1.00 10.66 513 VAL A N 1
ATOM 858 C CA . VAL A 1 106 ? -17.370 14.428 20.149 1.00 11.74 513 VAL A CA 1
ATOM 859 C C . VAL A 1 106 ? -16.554 15.323 21.075 1.00 12.43 513 VAL A C 1
ATOM 860 O O . VAL A 1 106 ? -17.036 16.379 21.493 1.00 13.84 513 VAL A O 1
ATOM 864 N N . ARG A 1 107 ? -15.316 14.923 21.369 1.00 11.20 514 ARG A N 1
ATOM 865 C CA . ARG A 1 107 ? -14.456 15.642 22.309 1.00 11.24 514 ARG A CA 1
ATOM 866 C C . ARG A 1 107 ? -13.412 16.487 21.649 1.00 12.86 514 ARG A C 1
ATOM 867 O O . ARG A 1 107 ? -12.410 16.832 22.291 1.00 14.27 514 ARG A O 1
ATOM 875 N N . LYS A 1 108 ? -13.648 16.910 20.405 1.00 11.84 515 LYS A N 1
ATOM 876 C CA . LYS A 1 108 ? -12.690 17.745 19.690 1.00 12.09 515 LYS A CA 1
ATOM 877 C C . LYS A 1 108 ? -12.209 18.993 20.452 1.00 14.40 515 LYS A C 1
ATOM 878 O O . LYS A 1 108 ? -11.038 19.346 20.365 1.00 15.75 515 LYS A O 1
ATOM 884 N N . TYR A 1 109 ? -13.107 19.641 21.177 1.00 14.03 516 TYR A N 1
ATOM 885 C CA . TYR A 1 109 ? -12.756 20.866 21.911 1.00 15.66 516 TYR A CA 1
ATOM 886 C C . TYR A 1 109 ? -12.583 20.661 23.405 1.00 17.30 516 TYR A C 1
ATOM 887 O O . TYR A 1 109 ? -12.490 21.649 24.148 1.00 18.59 516 TYR A O 1
ATOM 896 N N . SER A 1 110 ? -12.589 19.416 23.863 1.00 17.66 517 SER A N 1
ATOM 897 C CA . SER A 1 110 ? -12.466 19.136 25.290 1.00 19.12 517 SER A CA 1
ATOM 898 C C . SER A 1 110 ? -11.263 18.288 25.652 1.00 21.53 517 SER A C 1
ATOM 899 O O . SER A 1 110 ? -10.925 18.218 26.833 1.00 24.61 517 SER A O 1
ATOM 902 N N . LEU A 1 111 ? -10.619 17.645 24.681 1.00 20.40 518 LEU A N 1
ATOM 903 C CA . LEU A 1 111 ? -9.448 16.832 24.945 1.00 20.12 518 LEU A CA 1
ATOM 904 C C . LEU A 1 111 ? -8.208 17.665 24.765 1.00 20.62 518 LEU A C 1
ATOM 905 O O . LEU A 1 111 ? -8.034 18.300 23.729 1.00 21.18 518 LEU A O 1
ATOM 910 N N . ASP A 1 112 ? -7.304 17.598 25.729 1.00 20.40 519 ASP A N 1
ATOM 911 C CA . ASP A 1 112 ? -6.032 18.280 25.635 1.00 20.33 519 ASP A CA 1
ATOM 912 C C . ASP A 1 112 ? -5.184 17.565 24.586 1.00 18.58 519 ASP A C 1
ATOM 913 O O . ASP A 1 112 ? -5.319 16.355 24.373 1.00 17.50 519 ASP A O 1
ATOM 918 N N . LEU A 1 113 ? -4.253 18.288 23.981 1.00 17.00 520 LEU A N 1
ATOM 919 C CA . LEU A 1 113 ? -3.298 17.742 23.039 1.00 15.58 520 LEU A CA 1
ATOM 920 C C . LEU A 1 113 ? -2.462 16.642 23.712 1.00 15.16 520 LEU A C 1
ATOM 921 O O . LEU A 1 113 ? -2.198 15.616 23.090 1.00 14.84 520 LEU A O 1
ATOM 926 N N . ALA A 1 114 ? -2.157 16.773 25.013 1.00 14.74 521 ALA A N 1
ATOM 927 C CA . ALA A 1 114 ? -1.420 15.720 25.729 1.00 15.00 521 ALA A CA 1
ATOM 928 C C . ALA A 1 114 ? -2.180 14.409 25.720 1.00 14.19 521 ALA A C 1
ATOM 929 O O . ALA A 1 114 ? -1.541 13.359 25.727 1.00 15.11 521 ALA A O 1
ATOM 931 N N . SER A 1 115 ? -3.537 14.435 25.779 1.00 12.60 522 SER A N 1
ATOM 932 C CA . SER A 1 115 ? -4.304 13.185 25.726 1.00 11.63 522 SER A CA 1
ATOM 933 C C . SER A 1 115 ? -4.164 12.536 24.365 1.00 11.18 522 SER A C 1
ATOM 934 O O . SER A 1 115 ? -3.959 11.318 24.282 1.00 12.02 522 SER A O 1
ATOM 937 N N . LEU A 1 116 ? -4.225 13.334 23.287 1.00 9.99 523 LEU A N 1
ATOM 938 C CA . LEU A 1 116 ? -4.073 12.763 21.945 1.00 9.83 523 LEU A CA 1
ATOM 939 C C . LEU A 1 116 ? -2.712 12.089 21.794 1.00 9.9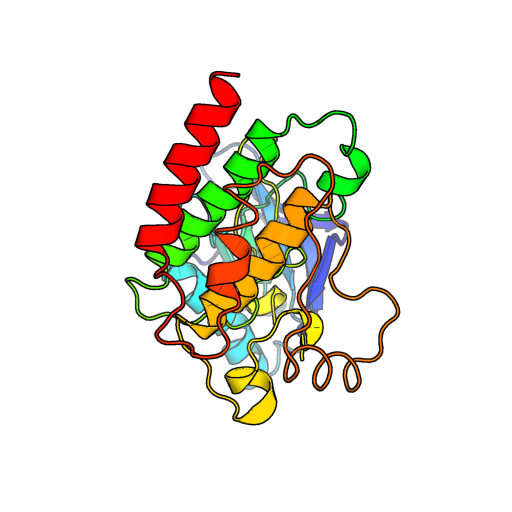6 523 LEU A C 1
ATOM 940 O O . LEU A 1 116 ? -2.617 10.993 21.243 1.00 9.82 523 LEU A O 1
ATOM 945 N N . ILE A 1 117 ? -1.654 12.750 22.299 1.00 9.97 524 ILE A N 1
ATOM 946 C CA . ILE A 1 117 ? -0.314 12.181 22.203 1.00 10.65 524 ILE A CA 1
ATOM 947 C C . ILE A 1 117 ? -0.209 10.941 23.093 1.00 10.81 524 ILE A C 1
ATOM 948 O O . ILE A 1 117 ? 0.378 9.946 22.681 1.00 11.07 524 ILE A O 1
ATOM 953 N N . LEU A 1 118 ? -0.873 10.949 24.272 1.00 9.66 525 LEU A N 1
ATOM 954 C CA . LEU A 1 118 ? -0.897 9.766 25.128 1.00 9.48 525 LEU A CA 1
ATOM 955 C C . LEU A 1 118 ? -1.518 8.575 24.373 1.00 9.34 525 LEU A C 1
ATOM 956 O O . LEU A 1 118 ? -0.979 7.468 24.445 1.00 9.56 525 LEU A O 1
ATOM 961 N N . TYR A 1 119 ? -2.605 8.808 23.605 1.00 8.71 526 TYR A N 1
ATOM 962 C CA . TYR A 1 119 ? -3.230 7.680 22.892 1.00 7.91 526 TYR A CA 1
ATOM 963 C C . TYR A 1 119 ? -2.271 7.102 21.866 1.00 8.33 526 TYR A C 1
ATOM 964 O O . TYR A 1 119 ? -2.143 5.888 21.772 1.00 9.46 526 TYR A O 1
ATOM 973 N N . ALA A 1 120 ? -1.517 7.972 21.156 1.00 8.32 527 ALA A N 1
ATOM 974 C CA . ALA A 1 120 ? -0.545 7.473 20.190 1.00 8.38 527 ALA A CA 1
ATOM 975 C C . ALA A 1 120 ? 0.543 6.684 20.891 1.00 8.85 527 ALA A C 1
ATOM 976 O O . ALA A 1 120 ? 0.902 5.610 20.433 1.00 8.93 527 ALA A O 1
ATOM 978 N N . TYR A 1 121 ? 1.005 7.182 22.059 1.00 8.94 528 TYR A N 1
ATOM 979 C CA . TYR A 1 121 ? 2.049 6.497 22.810 1.00 9.03 528 TYR A CA 1
ATOM 980 C C . TYR A 1 121 ? 1.557 5.111 23.247 1.00 9.16 528 TYR A C 1
ATOM 981 O O . TYR A 1 121 ? 2.264 4.105 23.091 1.00 10.02 528 TYR A O 1
ATOM 990 N N . GLN A 1 122 ? 0.321 5.051 23.775 1.00 8.85 529 GLN A N 1
ATOM 991 C CA . GLN A 1 122 ? -0.218 3.774 24.250 1.00 8.27 529 GLN A CA 1
ATOM 992 C C . GLN A 1 122 ? -0.303 2.752 23.143 1.00 8.60 529 GLN A C 1
ATOM 993 O O . GLN A 1 122 ? 0.112 1.591 23.308 1.00 8.72 529 GLN A O 1
ATOM 999 N N . LEU A 1 123 ? -0.760 3.183 21.974 1.00 8.42 530 LEU A N 1
ATOM 1000 C CA . LEU A 1 123 ? -0.836 2.256 20.836 1.00 7.68 530 LEU A CA 1
ATOM 1001 C C . LEU A 1 123 ? 0.550 1.834 20.404 1.00 8.03 530 LEU A C 1
ATOM 1002 O O . LEU A 1 123 ? 0.737 0.670 20.051 1.00 8.29 530 LEU A O 1
ATOM 1007 N N . SER A 1 124 ? 1.542 2.753 20.466 1.00 8.24 531 SER A N 1
ATOM 1008 C CA . SER A 1 124 ? 2.910 2.349 20.100 1.00 9.05 531 SER A CA 1
ATOM 1009 C C . SER A 1 124 ? 3.442 1.266 21.045 1.00 9.92 531 SER A C 1
ATOM 1010 O O . SER A 1 124 ? 4.212 0.415 20.591 1.00 11.45 531 SER A O 1
ATOM 1013 N N . THR A 1 125 ? 3.016 1.269 22.332 1.00 9.26 532 THR A N 1
ATOM 1014 C CA . THR A 1 125 ? 3.483 0.213 23.251 1.00 9.42 532 THR A CA 1
ATOM 1015 C C . THR A 1 125 ? 2.890 -1.118 22.872 1.00 9.94 532 THR A C 1
ATOM 1016 O O . THR A 1 125 ? 3.565 -2.147 22.942 1.00 11.04 532 THR A O 1
ATOM 1020 N N . ALA A 1 126 ? 1.586 -1.116 22.503 1.00 9.09 533 ALA A N 1
ATOM 1021 C CA . ALA A 1 126 ? 0.952 -2.371 22.083 1.00 9.22 533 ALA A CA 1
ATOM 1022 C C . ALA A 1 126 ? 1.610 -2.901 20.801 1.00 8.88 533 ALA A C 1
ATOM 1023 O O . ALA A 1 126 ? 1.783 -4.119 20.645 1.00 9.51 533 ALA A O 1
ATOM 1025 N N . LEU A 1 127 ? 1.959 -1.996 19.882 1.00 8.40 534 LEU A N 1
ATOM 1026 C CA . LEU A 1 127 ? 2.541 -2.411 18.605 1.00 8.25 534 LEU A CA 1
ATOM 1027 C C . LEU A 1 127 ? 3.982 -2.839 18.747 1.00 9.22 534 LEU A C 1
ATOM 1028 O O . LEU A 1 127 ? 4.383 -3.784 18.097 1.00 10.25 534 LEU A O 1
ATOM 1033 N N . ALA A 1 128 ? 4.730 -2.228 19.672 1.00 8.96 535 ALA A N 1
ATOM 1034 C CA . ALA A 1 128 ? 6.092 -2.710 19.969 1.00 10.24 535 ALA A CA 1
ATOM 1035 C C . ALA A 1 128 ? 6.001 -4.116 20.573 1.00 11.22 535 ALA A C 1
ATOM 1036 O O . ALA A 1 128 ? 6.817 -4.999 20.247 1.00 12.00 535 ALA A O 1
ATOM 1038 N N . TYR A 1 129 ? 4.968 -4.357 21.418 1.00 10.17 536 TYR A N 1
ATOM 1039 C CA . TYR A 1 129 ? 4.793 -5.680 22.006 1.00 10.06 536 TYR A CA 1
ATOM 1040 C C . TYR A 1 129 ? 4.477 -6.703 20.892 1.00 10.79 536 TYR A C 1
ATOM 1041 O O . TYR A 1 129 ? 5.089 -7.767 20.839 1.00 11.74 536 TYR A O 1
ATOM 1050 N N . LEU A 1 130 ? 3.554 -6.360 19.972 1.00 10.54 537 LEU A N 1
ATOM 1051 C CA . LEU A 1 130 ? 3.233 -7.279 18.877 1.00 10.24 537 LEU A CA 1
ATOM 1052 C C . LEU A 1 130 ? 4.441 -7.545 17.993 1.00 11.32 537 LEU A C 1
ATOM 1053 O O . LEU A 1 130 ? 4.651 -8.694 17.579 1.00 11.99 537 LEU A O 1
ATOM 1058 N N A GLU A 1 131 ? 5.257 -6.514 17.721 0.50 11.10 538 GLU A N 1
ATOM 1059 N N B GLU A 1 131 ? 5.254 -6.520 17.725 0.50 11.38 538 GLU A N 1
ATOM 1060 C CA A GLU A 1 131 ? 6.464 -6.708 16.902 0.50 12.30 538 GLU A CA 1
ATOM 1061 C CA B GLU A 1 131 ? 6.465 -6.709 16.916 0.50 12.83 538 GLU A CA 1
ATOM 1062 C C A GLU A 1 131 ? 7.475 -7.621 17.616 0.50 14.25 538 GLU A C 1
ATOM 1063 C C B GLU A 1 131 ? 7.404 -7.699 17.623 0.50 14.43 538 GLU A C 1
ATOM 1064 O O A GLU A 1 131 ? 8.194 -8.361 16.950 0.50 15.44 538 GLU A O 1
ATOM 1065 O O B GLU A 1 131 ? 7.935 -8.596 16.974 0.50 15.50 538 GLU A O 1
ATOM 1076 N N . SER A 1 132 ? 7.484 -7.629 18.957 1.00 14.40 539 SER A N 1
ATOM 1077 C CA . SER A 1 132 ? 8.355 -8.553 19.726 1.00 15.85 539 SER A CA 1
ATOM 1078 C C . SER A 1 132 ? 7.895 -10.012 19.626 1.00 17.88 539 SER A C 1
ATOM 1079 O O . SER A 1 132 ? 8.706 -10.942 19.798 1.00 19.54 539 SER A O 1
ATOM 1082 N N . LYS A 1 133 ? 6.602 -10.221 19.370 1.00 17.11 540 LYS A N 1
ATOM 1083 C CA . LYS A 1 133 ? 6.005 -11.534 19.175 1.00 17.41 540 LYS A CA 1
ATOM 1084 C C . LYS A 1 133 ? 5.963 -11.937 17.687 1.00 18.49 540 LYS A C 1
ATOM 1085 O O . LYS A 1 133 ? 5.326 -12.943 17.373 1.00 19.90 540 LYS A O 1
ATOM 1091 N N . ARG A 1 134 ? 6.559 -11.123 16.778 1.00 17.91 541 ARG A N 1
ATOM 1092 C CA . ARG A 1 134 ? 6.608 -11.324 15.317 1.00 18.33 541 ARG A CA 1
ATOM 1093 C C . ARG A 1 134 ? 5.216 -11.358 14.710 1.00 17.19 541 ARG A C 1
ATOM 1094 O O . ARG A 1 134 ? 4.975 -12.091 13.753 1.00 18.35 541 ARG A O 1
ATOM 1102 N N . PHE A 1 135 ? 4.291 -10.567 15.258 1.00 14.06 542 PHE A N 1
ATOM 1103 C CA . PHE A 1 135 ? 2.930 -10.548 14.777 1.00 12.90 542 PHE A CA 1
ATOM 1104 C C . PHE A 1 135 ? 2.729 -9.312 13.931 1.00 12.74 542 PHE A C 1
ATOM 1105 O O . PHE A 1 135 ? 2.974 -8.205 14.398 1.00 14.50 542 PHE A O 1
ATOM 1113 N N . VAL A 1 136 ? 2.294 -9.499 12.682 1.00 11.41 543 VAL A N 1
ATOM 1114 C CA . VAL A 1 136 ? 2.024 -8.397 11.758 1.00 11.60 543 VAL A CA 1
ATOM 1115 C C . VAL A 1 136 ? 0.521 -8.230 11.688 1.00 12.50 543 VAL A C 1
ATOM 1116 O O . VAL A 1 136 ? -0.226 -9.177 11.366 1.00 13.55 543 VAL A O 1
ATOM 1120 N N . HIS A 1 137 ? 0.078 -7.041 12.106 1.00 11.09 544 HIS A N 1
ATOM 1121 C CA . HIS A 1 137 ? -1.341 -6.743 12.276 1.00 11.56 544 HIS A CA 1
ATOM 1122 C C . HIS A 1 137 ? -2.112 -6.534 10.988 1.00 12.23 544 HIS A C 1
ATOM 1123 O O . HIS A 1 137 ? -3.185 -7.128 10.833 1.00 13.47 544 HIS A O 1
ATOM 1130 N N . ARG A 1 138 ? -1.587 -5.691 10.064 1.00 10.55 545 ARG A N 1
ATOM 1131 C CA . ARG A 1 138 ? -2.170 -5.389 8.738 1.00 11.41 545 ARG A CA 1
ATOM 1132 C C . ARG A 1 138 ? -3.362 -4.464 8.734 1.00 11.02 545 ARG A C 1
ATOM 1133 O O . ARG A 1 138 ? -3.810 -4.107 7.639 1.00 12.83 545 ARG A O 1
ATOM 1141 N N . ASP A 1 139 ? -3.926 -4.102 9.898 1.00 9.66 546 ASP A N 1
ATOM 1142 C CA . ASP A 1 139 ? -5.175 -3.306 9.898 1.00 10.72 546 ASP A CA 1
ATOM 1143 C C . ASP A 1 139 ? -5.162 -2.249 10.994 1.00 10.66 546 ASP A C 1
ATOM 1144 O O . ASP A 1 139 ? -6.146 -2.063 11.720 1.00 11.63 546 ASP A O 1
ATOM 1149 N N . ILE A 1 140 ? -4.054 -1.528 11.098 1.00 8.75 547 ILE A N 1
ATOM 1150 C CA . ILE A 1 140 ? -3.931 -0.461 12.069 1.00 8.80 547 ILE A CA 1
ATOM 1151 C C . ILE A 1 140 ? -4.583 0.775 11.482 1.00 9.11 547 ILE A C 1
ATOM 1152 O O . ILE A 1 140 ? -4.186 1.249 10.414 1.00 10.92 547 ILE A O 1
ATOM 1157 N N . ALA A 1 141 ? -5.609 1.277 12.159 1.00 7.95 548 ALA A N 1
ATOM 1158 C CA . ALA A 1 141 ? -6.406 2.430 11.747 1.00 7.15 548 ALA A CA 1
ATOM 1159 C C . ALA A 1 141 ? -7.228 2.869 12.936 1.00 7.64 548 ALA A C 1
ATOM 1160 O O . ALA A 1 141 ? -7.519 2.046 13.818 1.00 7.56 548 ALA A O 1
ATOM 1162 N N . ALA A 1 142 ? -7.620 4.158 12.987 1.00 7.35 549 ALA A N 1
ATOM 1163 C CA . ALA A 1 142 ? -8.392 4.632 14.149 1.00 7.83 549 ALA A CA 1
ATOM 1164 C C . ALA A 1 142 ? -9.715 3.880 14.288 1.00 7.73 549 ALA A C 1
ATOM 1165 O O . ALA A 1 142 ? -10.167 3.702 15.424 1.00 7.76 549 ALA A O 1
ATOM 1167 N N . ARG A 1 143 ? -10.300 3.393 13.161 1.00 7.35 550 ARG A N 1
ATOM 1168 C CA . ARG A 1 143 ? -11.548 2.622 13.282 1.00 7.78 550 ARG A CA 1
ATOM 1169 C C . ARG A 1 143 ? -11.384 1.320 14.034 1.00 8.28 550 ARG A C 1
ATOM 1170 O O . ARG A 1 143 ? -12.396 0.737 14.420 1.00 9.20 550 ARG A O 1
ATOM 1178 N N . ASN A 1 144 ? -10.132 0.875 14.257 1.00 6.96 551 ASN A N 1
ATOM 1179 C CA . ASN A 1 144 ? -9.880 -0.392 14.940 1.00 5.91 551 ASN A CA 1
ATOM 1180 C C . ASN A 1 144 ? -9.255 -0.170 16.309 1.00 7.11 551 ASN A C 1
ATOM 1181 O O . ASN A 1 144 ? -8.612 -1.089 16.838 1.00 7.85 551 ASN A O 1
ATOM 1186 N N . VAL A 1 145 ? -9.483 1.006 16.894 1.00 5.88 552 VAL A N 1
ATOM 1187 C CA . VAL A 1 145 ? -9.035 1.338 18.233 1.00 6.59 552 VAL A CA 1
ATOM 1188 C C . VAL A 1 145 ? -10.250 1.649 19.083 1.00 6.32 552 VAL A C 1
ATOM 1189 O O . VAL A 1 145 ? -11.199 2.277 18.620 1.00 7.31 552 VAL A O 1
ATOM 1193 N N . LEU A 1 146 ? -10.248 1.135 20.309 1.00 6.63 553 LEU A N 1
ATOM 1194 C CA . LEU A 1 146 ? -11.355 1.345 21.222 1.00 6.81 553 LEU A CA 1
ATOM 1195 C C . LEU A 1 146 ? -10.889 2.127 22.437 1.00 7.63 553 LEU A C 1
ATOM 1196 O O . LEU A 1 146 ? -9.695 2.214 22.717 1.00 8.44 553 LEU A O 1
ATOM 1201 N N . VAL A 1 147 ? -11.835 2.717 23.146 1.00 6.91 554 VAL A N 1
ATOM 1202 C CA . VAL A 1 147 ? -11.526 3.587 24.284 1.00 7.58 554 VAL A CA 1
ATOM 1203 C C . VAL A 1 147 ? -12.049 2.970 25.579 1.00 8.02 554 VAL A C 1
ATOM 1204 O O . VAL A 1 147 ? -13.257 2.797 25.732 1.00 8.58 554 VAL A O 1
ATOM 1208 N N A SER A 1 148 ? -11.142 2.650 26.489 0.50 8.16 555 SER A N 1
ATOM 1209 N N B SER A 1 148 ? -11.157 2.649 26.501 0.50 8.22 555 SER A N 1
ATOM 1210 C CA A SER A 1 148 ? -11.452 2.042 27.777 0.50 9.10 555 SER A CA 1
ATOM 1211 C CA B SER A 1 148 ? -11.564 2.087 27.786 0.50 9.20 555 SER A CA 1
ATOM 1212 C C A SER A 1 148 ? -11.745 3.106 28.844 0.50 9.99 555 SER A C 1
ATOM 1213 C C B SER A 1 148 ? -11.879 3.187 28.773 0.50 10.16 555 SER A C 1
ATOM 1214 O O A SER A 1 148 ? -12.556 2.879 29.747 0.50 9.58 555 SER A O 1
ATOM 1215 O O B SER A 1 148 ? -12.830 3.067 29.555 0.50 9.93 555 SER A O 1
ATOM 1220 N N . SER A 1 149 ? -11.084 4.261 28.756 1.00 10.31 556 SER A N 1
ATOM 1221 C CA . SER A 1 149 ? -11.305 5.376 29.655 1.00 11.20 556 SER A CA 1
ATOM 1222 C C . SER A 1 149 ? -10.733 6.611 28.991 1.00 11.32 556 SER A C 1
ATOM 1223 O O . SER A 1 149 ? -10.009 6.492 27.992 1.00 11.32 556 SER A O 1
ATOM 1226 N N . ASN A 1 150 ? -10.955 7.792 29.587 1.00 11.63 557 ASN A N 1
ATOM 1227 C CA . ASN A 1 150 ? -10.365 8.992 29.003 1.00 12.25 557 ASN A CA 1
ATOM 1228 C C . ASN A 1 150 ? -8.817 8.950 28.945 1.00 12.10 557 ASN A C 1
ATOM 1229 O O . ASN A 1 150 ? -8.230 9.742 28.205 1.00 13.41 557 ASN A O 1
ATOM 1234 N N A ASP A 1 151 ? -8.191 8.074 29.753 0.50 11.85 558 ASP A N 1
ATOM 1235 N N B ASP A 1 151 ? -8.168 8.084 29.726 0.50 12.03 558 ASP A N 1
ATOM 1236 C CA A ASP A 1 151 ? -6.744 7.920 29.832 0.50 12.29 558 ASP A CA 1
ATOM 1237 C CA B ASP A 1 151 ? -6.708 8.002 29.654 0.50 12.64 558 ASP A CA 1
ATOM 1238 C C A ASP A 1 151 ? -6.284 6.548 29.341 0.50 11.80 558 ASP A C 1
ATOM 1239 C C B ASP A 1 151 ? -6.225 6.645 29.183 0.50 12.12 558 ASP A C 1
ATOM 1240 O O A ASP A 1 151 ? -5.210 6.102 29.745 0.50 11.70 558 ASP A O 1
ATOM 1241 O O B ASP A 1 151 ? -5.084 6.303 29.443 0.50 12.20 558 ASP A O 1
ATOM 1250 N N . CYS A 1 152 ? -7.085 5.870 28.487 1.00 11.02 559 CYS A N 1
ATOM 1251 C CA . CYS A 1 152 ? -6.700 4.551 28.029 1.00 10.25 559 CYS A CA 1
ATOM 1252 C C . CYS A 1 152 ? -7.383 4.112 26.740 1.00 10.04 559 CYS A C 1
ATOM 1253 O O . CYS A 1 152 ? -8.597 3.929 26.717 1.00 9.59 559 CYS A O 1
ATOM 1256 N N . VAL A 1 153 ? -6.604 3.886 25.682 1.00 9.14 560 VAL A N 1
ATOM 1257 C CA . VAL A 1 153 ? -7.120 3.295 24.456 1.00 8.43 560 VAL A CA 1
ATOM 1258 C C . VAL A 1 153 ? -6.505 1.920 24.257 1.00 8.57 560 VAL A C 1
ATOM 1259 O O . VAL A 1 153 ? -5.447 1.617 24.804 1.00 9.53 560 VAL A O 1
ATOM 1263 N N . LYS A 1 154 ? -7.177 1.078 23.455 1.00 7.44 561 LYS A N 1
ATOM 1264 C CA . LYS A 1 154 ? -6.663 -0.255 23.191 1.00 7.03 561 LYS A CA 1
ATOM 1265 C C . LYS A 1 154 ? -6.869 -0.612 21.736 1.00 7.59 561 LYS A C 1
ATOM 1266 O O . LYS A 1 154 ? -7.880 -0.230 21.125 1.00 8.36 561 LYS A O 1
ATOM 1272 N N . LEU A 1 155 ? -5.965 -1.421 21.174 1.00 7.07 562 LEU A N 1
ATOM 1273 C CA . LEU A 1 155 ? -6.220 -2.022 19.871 1.00 7.10 562 LEU A CA 1
ATOM 1274 C C . LEU A 1 155 ? -7.446 -2.939 20.037 1.00 7.49 562 LEU A C 1
ATOM 1275 O O . LEU A 1 155 ? -7.529 -3.670 21.033 1.00 7.80 562 LEU A O 1
ATOM 1280 N N . GLY A 1 156 ? -8.360 -2.880 19.083 1.00 7.23 563 GLY A N 1
ATOM 1281 C CA . GLY A 1 156 ? -9.569 -3.670 19.124 1.00 7.08 563 GLY A CA 1
ATOM 1282 C C . GLY A 1 156 ? -9.335 -5.112 18.763 1.00 7.46 563 GLY A C 1
ATOM 1283 O O . GLY A 1 156 ? -8.210 -5.563 18.527 1.00 8.34 563 GLY A O 1
ATOM 1284 N N . ASP A 1 157 ? -10.444 -5.870 18.687 1.00 7.36 564 ASP A N 1
ATOM 1285 C CA . ASP A 1 157 ? -10.371 -7.293 18.378 1.00 7.37 564 ASP A CA 1
ATOM 1286 C C . ASP A 1 157 ? -9.774 -7.449 16.971 1.00 7.49 564 ASP A C 1
ATOM 1287 O O . ASP A 1 157 ? -10.149 -6.712 16.062 1.00 7.91 564 ASP A O 1
ATOM 1292 N N . PHE A 1 158 ? -8.874 -8.409 16.797 1.00 7.36 565 PHE A N 1
ATOM 1293 C CA . PHE A 1 158 ? -8.202 -8.553 15.531 1.00 7.86 565 PHE A CA 1
ATOM 1294 C C . PHE A 1 158 ? -9.120 -9.081 14.452 1.00 9.48 565 PHE A C 1
ATOM 1295 O O . PHE A 1 158 ? -9.045 -8.591 13.311 1.00 10.44 565 PHE A O 1
ATOM 1303 N N . GLY A 1 159 ? -10.054 -9.961 14.798 1.00 9.60 566 GLY A N 1
ATOM 1304 C CA . GLY A 1 159 ? -11.047 -10.415 13.824 1.00 10.19 566 GLY A CA 1
ATOM 1305 C C . GLY A 1 159 ? -11.936 -9.274 13.345 1.00 10.46 566 GLY A C 1
ATOM 1306 O O . GLY A 1 159 ? -12.152 -9.100 12.137 1.00 11.82 566 GLY A O 1
ATOM 1307 N N . LEU A 1 160 ? -12.479 -8.496 14.281 1.00 9.45 567 LEU A N 1
ATOM 1308 C CA . LEU A 1 160 ? -13.343 -7.364 13.914 1.00 9.68 567 LEU A CA 1
ATOM 1309 C C . LEU A 1 160 ? -12.587 -6.257 13.183 1.00 11.04 567 LEU A C 1
ATOM 1310 O O . LEU A 1 160 ? -13.209 -5.431 12.506 1.00 11.87 567 LEU A O 1
ATOM 1315 N N . SER A 1 161 ? -11.267 -6.198 13.350 1.00 10.03 568 SER A N 1
ATOM 1316 C CA . SER A 1 161 ? -10.451 -5.194 12.672 1.00 10.39 568 SER A CA 1
ATOM 1317 C C . SER A 1 161 ? -10.247 -5.497 11.207 1.00 13.28 568 SER A C 1
ATOM 1318 O O . SER A 1 161 ? -9.942 -4.572 10.454 1.00 12.84 568 SER A O 1
ATOM 1321 N N . ARG A 1 162 ? -10.435 -6.773 10.790 1.00 15.86 569 ARG A N 1
ATOM 1322 C CA . ARG A 1 162 ? -10.285 -7.193 9.390 1.00 18.72 569 ARG A CA 1
ATOM 1323 C C . ARG A 1 162 ? -11.449 -6.653 8.591 1.00 21.38 569 ARG A C 1
ATOM 1324 O O . ARG A 1 162 ? -12.594 -6.807 9.029 1.00 23.58 569 ARG A O 1
ATOM 1332 N N . LEU A 1 177 ? -9.908 -3.661 0.897 1.00 24.00 584 LEU A N 1
ATOM 1333 C CA . LEU A 1 177 ? -8.646 -3.359 1.567 1.00 23.60 584 LEU A CA 1
ATOM 1334 C C . LEU A 1 177 ? -8.612 -1.912 2.048 1.00 21.00 584 LEU A C 1
ATOM 1335 O O . LEU A 1 177 ? -9.160 -1.024 1.390 1.00 20.74 584 LEU A O 1
ATOM 1340 N N . PRO A 1 178 ? -7.899 -1.640 3.144 1.00 19.05 585 PRO A N 1
ATOM 1341 C CA . PRO A 1 178 ? -7.826 -0.246 3.635 1.00 16.90 585 PRO A CA 1
ATOM 1342 C C . PRO A 1 178 ? -6.720 0.532 2.922 1.00 13.42 585 PRO A C 1
ATOM 1343 O O . PRO A 1 178 ? -5.714 0.900 3.515 1.00 12.33 585 PRO A O 1
ATOM 1347 N N . ILE A 1 179 ? -6.888 0.745 1.612 1.00 12.96 586 ILE A N 1
ATOM 1348 C CA . ILE A 1 179 ? -5.873 1.395 0.786 1.00 12.34 586 ILE A CA 1
ATOM 1349 C C . ILE A 1 179 ? -5.319 2.695 1.367 1.00 10.10 586 ILE A C 1
ATOM 1350 O O . ILE A 1 179 ? -4.110 2.922 1.341 1.00 10.07 586 ILE A O 1
ATOM 1355 N N . LYS A 1 180 ? -6.216 3.562 1.870 1.00 9.65 587 LYS A N 1
ATOM 1356 C CA . LYS A 1 180 ? -5.803 4.864 2.397 1.00 8.79 587 LYS A CA 1
ATOM 1357 C C . LYS A 1 180 ? -4.909 4.814 3.632 1.00 8.88 587 LYS A C 1
ATOM 1358 O O . LYS A 1 180 ? -4.295 5.829 3.981 1.00 9.47 587 LYS A O 1
ATOM 1364 N N . TRP A 1 181 ? -4.776 3.619 4.240 1.00 7.73 588 TRP A N 1
ATOM 1365 C CA . TRP A 1 181 ? -3.921 3.424 5.411 1.00 7.94 588 TRP A CA 1
ATOM 1366 C C . TRP A 1 181 ? -2.670 2.627 5.099 1.00 8.81 588 TRP A C 1
ATOM 1367 O O . TRP A 1 181 ? -1.801 2.522 5.972 1.00 9.21 588 TRP A O 1
ATOM 1378 N N . MET A 1 182 ? -2.585 2.017 3.882 1.00 9.40 589 MET A N 1
ATOM 1379 C CA . MET A 1 182 ? -1.563 1.041 3.571 1.00 9.35 589 MET A CA 1
ATOM 1380 C C . MET A 1 182 ? -0.280 1.563 2.978 1.00 9.79 589 MET A C 1
ATOM 1381 O O . MET A 1 182 ? -0.249 2.528 2.214 1.00 11.28 589 MET A O 1
ATOM 1386 N N . ALA A 1 183 ? 0.825 0.857 3.327 1.00 10.40 590 ALA A N 1
ATOM 1387 C CA . ALA A 1 183 ? 2.109 1.178 2.768 1.00 10.85 590 ALA A CA 1
ATOM 1388 C C . ALA A 1 183 ? 2.086 0.797 1.270 1.00 11.31 590 ALA A C 1
ATOM 1389 O O . ALA A 1 183 ? 1.378 -0.152 0.876 1.00 11.44 590 ALA A O 1
ATOM 1391 N N . PRO A 1 184 ? 2.877 1.501 0.465 1.00 10.94 591 PRO A N 1
ATOM 1392 C CA . PRO A 1 184 ? 2.909 1.206 -0.978 1.00 11.23 591 PRO A CA 1
ATOM 1393 C C . PRO A 1 184 ? 3.264 -0.248 -1.276 1.00 12.11 591 PRO A C 1
ATOM 1394 O O . PRO A 1 184 ? 2.639 -0.846 -2.163 1.00 13.33 591 PRO A O 1
ATOM 1398 N N . GLU A 1 185 ? 4.227 -0.840 -0.535 1.00 11.44 592 GLU A N 1
ATOM 1399 C CA . GLU A 1 185 ? 4.616 -2.224 -0.808 1.00 11.92 592 GLU A CA 1
ATOM 1400 C C . GLU A 1 185 ? 3.512 -3.216 -0.452 1.00 12.95 592 GLU A C 1
ATOM 1401 O O . GLU A 1 185 ? 3.459 -4.298 -1.027 1.00 13.74 592 GLU A O 1
ATOM 1407 N N . SER A 1 186 ? 2.604 -2.850 0.466 1.00 12.75 593 SER A N 1
ATOM 1408 C CA . SER A 1 186 ? 1.467 -3.710 0.787 1.00 12.73 593 SER A CA 1
ATOM 1409 C C . SER A 1 186 ? 0.424 -3.605 -0.301 1.00 13.52 593 SER A C 1
ATOM 1410 O O . SER A 1 186 ? -0.147 -4.614 -0.698 1.00 15.26 593 SER A O 1
ATOM 1413 N N . ILE A 1 187 ? 0.146 -2.379 -0.777 1.00 12.32 594 ILE A N 1
ATOM 1414 C CA . ILE A 1 187 ? -0.852 -2.200 -1.832 1.00 12.65 594 ILE A CA 1
ATOM 1415 C C . ILE A 1 187 ? -0.412 -2.875 -3.116 1.00 14.35 594 ILE A C 1
ATOM 1416 O O . ILE A 1 187 ? -1.186 -3.603 -3.737 1.00 16.18 594 ILE A O 1
ATOM 1421 N N . ASN A 1 188 ? 0.828 -2.621 -3.511 1.00 14.04 595 ASN A N 1
ATOM 1422 C CA . ASN A 1 188 ? 1.320 -3.027 -4.805 1.00 14.30 595 ASN A CA 1
ATOM 1423 C C . ASN A 1 188 ? 1.890 -4.407 -4.869 1.00 16.16 595 ASN A C 1
ATOM 1424 O O . ASN A 1 188 ? 1.775 -5.037 -5.930 1.00 16.77 595 ASN A O 1
ATOM 1429 N N . PHE A 1 189 ? 2.537 -4.873 -3.801 1.00 15.88 596 PHE A N 1
ATOM 1430 C CA . PHE A 1 189 ? 3.199 -6.175 -3.849 1.00 16.87 596 PHE A CA 1
ATOM 1431 C C . PHE A 1 189 ? 2.741 -7.172 -2.776 1.00 19.18 596 PHE A C 1
ATOM 1432 O O . PHE A 1 189 ? 3.379 -8.215 -2.616 1.00 20.42 596 PHE A O 1
ATOM 1440 N N . ARG A 1 190 ? 1.675 -6.840 -2.036 1.00 19.27 597 ARG A N 1
ATOM 1441 C CA . ARG A 1 190 ? 1.138 -7.681 -0.961 1.00 20.48 597 ARG A CA 1
ATOM 1442 C C . ARG A 1 190 ? 2.192 -8.051 0.067 1.00 20.30 597 ARG A C 1
ATOM 1443 O O . ARG A 1 190 ? 2.138 -9.143 0.643 1.00 20.84 597 ARG A O 1
ATOM 1451 N N . ARG A 1 191 ? 3.150 -7.144 0.315 1.00 18.95 598 ARG A N 1
ATOM 1452 C CA . ARG A 1 191 ? 4.172 -7.351 1.335 1.00 18.42 598 ARG A CA 1
ATOM 1453 C C . ARG A 1 191 ? 3.699 -6.710 2.624 1.00 17.62 598 ARG A C 1
ATOM 1454 O O . ARG A 1 191 ? 3.337 -5.526 2.633 1.00 17.68 598 ARG A O 1
ATOM 1462 N N . PHE A 1 192 ? 3.601 -7.516 3.687 1.00 16.81 599 PHE A N 1
ATOM 1463 C CA . PHE A 1 192 ? 3.114 -7.082 4.995 1.00 16.73 599 PHE A CA 1
ATOM 1464 C C . PHE A 1 192 ? 4.157 -7.429 6.017 1.00 16.04 599 PHE A C 1
ATOM 1465 O O . PHE A 1 192 ? 4.493 -8.604 6.205 1.00 17.45 599 PHE A O 1
ATOM 1473 N N . THR A 1 193 ? 4.741 -6.411 6.626 1.00 13.97 600 THR A N 1
ATOM 1474 C CA . THR A 1 193 ? 5.828 -6.583 7.576 1.00 13.61 600 THR A CA 1
ATOM 1475 C C . THR A 1 193 ? 5.586 -5.617 8.757 1.00 12.23 600 THR A C 1
ATOM 1476 O O . THR A 1 193 ? 4.626 -4.830 8.716 1.00 11.24 600 THR A O 1
ATOM 1480 N N A SER A 1 194 ? 6.467 -5.628 9.778 0.50 12.36 601 SER A N 1
ATOM 1481 N N B SER A 1 194 ? 6.468 -5.621 9.784 0.50 12.44 601 SER A N 1
ATOM 1482 C CA A SER A 1 194 ? 6.369 -4.665 10.863 0.50 12.26 601 SER A CA 1
ATOM 1483 C CA B SER A 1 194 ? 6.351 -4.641 10.857 0.50 12.45 601 SER A CA 1
ATOM 1484 C C A SER A 1 194 ? 6.553 -3.236 10.308 0.50 11.92 601 SER A C 1
ATOM 1485 C C B SER A 1 194 ? 6.551 -3.224 10.303 0.50 12.00 601 SER A C 1
ATOM 1486 O O A SER A 1 194 ? 5.887 -2.321 10.783 0.50 12.13 601 SER A O 1
ATOM 1487 O O B SER A 1 194 ? 5.890 -2.304 10.773 0.50 12.21 601 SER A O 1
ATOM 1492 N N . ALA A 1 195 ? 7.382 -3.059 9.254 1.00 10.91 602 ALA A N 1
ATOM 1493 C CA . ALA A 1 195 ? 7.571 -1.741 8.639 1.00 10.38 602 ALA A CA 1
ATOM 1494 C C . ALA A 1 195 ? 6.296 -1.267 7.949 1.00 10.31 602 ALA A C 1
ATOM 1495 O O . ALA A 1 195 ? 6.046 -0.046 7.925 1.00 10.50 602 ALA A O 1
ATOM 1497 N N . SER A 1 196 ? 5.517 -2.184 7.339 1.00 9.59 603 SER A N 1
ATOM 1498 C CA . SER A 1 196 ? 4.238 -1.745 6.749 1.00 9.51 603 SER A CA 1
ATOM 1499 C C . SER A 1 196 ? 3.215 -1.417 7.842 1.00 9.51 603 SER A C 1
ATOM 1500 O O . SER A 1 196 ? 2.437 -0.470 7.701 1.00 9.86 603 SER A O 1
ATOM 1503 N N . ASP A 1 197 ? 3.300 -2.108 9.007 1.00 8.98 604 ASP A N 1
ATOM 1504 C CA . ASP A 1 197 ? 2.465 -1.737 10.152 1.00 8.55 604 ASP A CA 1
ATOM 1505 C C . ASP A 1 197 ? 2.855 -0.333 10.649 1.00 8.30 604 ASP A C 1
ATOM 1506 O O . ASP A 1 197 ? 2.002 0.426 11.103 1.00 8.80 604 ASP A O 1
ATOM 1511 N N . VAL A 1 198 ? 4.165 0.012 10.594 1.00 7.64 605 VAL A N 1
ATOM 1512 C CA . VAL A 1 198 ? 4.610 1.348 11.000 1.00 7.98 605 VAL A CA 1
ATOM 1513 C C . VAL A 1 198 ? 3.992 2.423 10.129 1.00 7.97 605 VAL A C 1
ATOM 1514 O O . VAL A 1 198 ? 3.543 3.454 10.639 1.00 8.30 605 VAL A O 1
ATOM 1518 N N . TRP A 1 199 ? 3.917 2.187 8.812 1.00 7.69 606 TRP A N 1
ATOM 1519 C CA . TRP A 1 199 ? 3.253 3.151 7.909 1.00 7.62 606 TRP A CA 1
ATOM 1520 C C . TRP A 1 199 ? 1.784 3.360 8.330 1.00 8.22 606 TRP A C 1
ATOM 1521 O O . TRP A 1 199 ? 1.336 4.497 8.474 1.00 8.58 606 TRP A O 1
ATOM 1532 N N . MET A 1 200 ? 1.063 2.252 8.600 1.00 7.24 607 MET A N 1
ATOM 1533 C CA . MET A 1 200 ? -0.334 2.348 9.027 1.00 7.04 607 MET A CA 1
ATOM 1534 C C . MET A 1 200 ? -0.448 3.082 10.336 1.00 6.87 607 MET A C 1
ATOM 1535 O O . MET A 1 200 ? -1.344 3.897 10.506 1.00 7.50 607 MET A O 1
ATOM 1540 N N . PHE A 1 201 ? 0.481 2.826 11.272 1.00 6.85 608 PHE A N 1
ATOM 1541 C CA . PHE A 1 201 ? 0.453 3.512 12.554 1.00 7.51 608 PHE A CA 1
ATOM 1542 C C . PHE A 1 201 ? 0.664 5.019 12.370 1.00 8.02 608 PHE A C 1
ATOM 1543 O O . PHE A 1 201 ? -0.003 5.810 13.057 1.00 8.32 608 PHE A O 1
ATOM 1551 N N . GLY A 1 202 ? 1.513 5.422 11.427 1.00 7.29 609 GLY A N 1
ATOM 1552 C CA . GLY A 1 202 ? 1.652 6.852 11.138 1.00 6.71 609 GLY A CA 1
ATOM 1553 C C . GLY A 1 202 ? 0.322 7.469 10.717 1.00 6.81 609 GLY A C 1
ATOM 1554 O O . GLY A 1 202 ? -0.020 8.597 11.114 1.00 7.46 609 GLY A O 1
ATOM 1555 N N . VAL A 1 203 ? -0.433 6.722 9.884 1.00 6.80 610 VAL A N 1
ATOM 1556 C CA . VAL A 1 203 ? -1.764 7.194 9.479 1.00 6.47 610 VAL A CA 1
ATOM 1557 C C . VAL A 1 203 ? -2.700 7.254 10.669 1.00 6.91 610 VAL A C 1
ATOM 1558 O O . VAL A 1 203 ? -3.398 8.246 10.841 1.00 6.51 610 VAL A O 1
ATOM 1562 N N . CYS A 1 204 ? -2.674 6.233 11.542 1.00 6.84 611 CYS A N 1
ATOM 1563 C CA . CYS A 1 204 ? -3.510 6.247 12.725 1.00 7.12 611 CYS A CA 1
ATOM 1564 C C . CYS A 1 204 ? -3.161 7.457 13.627 1.00 6.94 611 CYS A C 1
ATOM 1565 O O . CYS A 1 204 ? -4.065 8.116 14.142 1.00 7.66 611 CYS A O 1
ATOM 1568 N N . MET A 1 205 ? -1.848 7.777 13.769 1.00 7.06 612 MET A N 1
ATOM 1569 C CA . MET A 1 205 ? -1.473 8.949 14.573 1.00 6.85 612 MET A CA 1
ATOM 1570 C C . MET A 1 205 ? -2.039 10.233 13.962 1.00 6.65 612 MET A C 1
ATOM 1571 O O . MET A 1 205 ? -2.521 11.119 14.685 1.00 7.60 612 MET A O 1
ATOM 1576 N N . TRP A 1 206 ? -2.004 10.335 12.647 1.00 6.52 613 TRP A N 1
ATOM 1577 C CA . TRP A 1 206 ? -2.563 11.491 11.953 1.00 6.65 613 TRP A CA 1
ATOM 1578 C C . TRP A 1 206 ? -4.069 11.594 12.236 1.00 6.53 613 TRP A C 1
ATOM 1579 O O . TRP A 1 206 ? -4.552 12.671 12.564 1.00 7.10 613 TRP A O 1
ATOM 1590 N N . GLU A 1 207 ? -4.788 10.453 12.165 1.00 6.19 614 GLU A N 1
ATOM 1591 C CA . GLU A 1 207 ? -6.228 10.447 12.452 1.00 5.77 614 GLU A CA 1
ATOM 1592 C C . GLU A 1 207 ? -6.497 10.954 13.863 1.00 6.96 614 GLU A C 1
ATOM 1593 O O . GLU A 1 207 ? -7.441 11.717 14.075 1.00 7.67 614 GLU A O 1
ATOM 1599 N N . ILE A 1 208 ? -5.666 10.522 14.847 1.00 7.00 615 ILE A N 1
ATOM 1600 C CA . ILE A 1 208 ? -5.851 10.946 16.235 1.00 6.32 615 ILE A CA 1
ATOM 1601 C C . ILE A 1 208 ? -5.641 12.447 16.356 1.00 7.07 615 ILE A C 1
ATOM 1602 O O . ILE A 1 208 ? -6.474 13.146 16.934 1.00 8.06 615 ILE A O 1
ATOM 1607 N N . LEU A 1 209 ? -4.550 12.952 15.760 1.00 7.38 616 LEU A N 1
ATOM 1608 C CA . LEU A 1 209 ? -4.252 14.384 15.868 1.00 7.78 616 LEU A CA 1
ATOM 1609 C C . LEU A 1 209 ? -5.270 15.255 15.090 1.00 9.18 616 LEU A C 1
ATOM 1610 O O . LEU A 1 209 ? -5.406 16.462 15.352 1.00 10.57 616 LEU A O 1
ATOM 1615 N N . MET A 1 210 ? -5.985 14.644 14.123 1.00 8.91 617 MET A N 1
ATOM 1616 C CA . MET A 1 210 ? -7.060 15.289 13.375 1.00 7.96 617 MET A CA 1
ATOM 1617 C C . MET A 1 210 ? -8.425 15.086 14.042 1.00 9.35 617 MET A C 1
ATOM 1618 O O . MET A 1 210 ? -9.438 15.410 13.428 1.00 10.02 617 MET A O 1
ATOM 1623 N N . HIS A 1 211 ? -8.471 14.530 15.280 1.00 9.22 618 HIS A N 1
ATOM 1624 C CA . HIS A 1 211 ? -9.746 14.370 15.970 1.00 9.67 618 HIS A CA 1
ATOM 1625 C C . HIS A 1 211 ? -10.713 13.459 15.239 1.00 9.04 618 HIS A C 1
ATOM 1626 O O . HIS A 1 211 ? -11.920 13.683 15.271 1.00 9.13 618 HIS A O 1
ATOM 1633 N N . GLY A 1 212 ? -10.180 12.402 14.637 1.00 8.83 619 GLY A N 1
ATOM 1634 C CA . GLY A 1 212 ? -11.042 11.386 14.051 1.00 8.49 619 GLY A CA 1
ATOM 1635 C C . GLY A 1 212 ? -11.464 11.606 12.619 1.00 10.32 619 GLY A C 1
ATOM 1636 O O . GLY A 1 212 ? -12.380 10.932 12.148 1.00 11.74 619 GLY A O 1
ATOM 1637 N N . VAL A 1 213 ? -10.766 12.485 11.901 1.00 9.09 620 VAL A N 1
ATOM 1638 C CA . VAL A 1 213 ? -10.985 12.647 10.471 1.00 8.89 620 VAL A CA 1
ATOM 1639 C C . VAL A 1 213 ? -10.216 11.506 9.785 1.00 8.45 620 VAL A C 1
ATOM 1640 O O . VAL A 1 213 ? -9.143 11.105 10.254 1.00 8.79 620 VAL A O 1
ATOM 1644 N N A LYS A 1 214 ? -10.774 10.958 8.691 0.50 7.58 621 LYS A N 1
ATOM 1645 N N B LYS A 1 214 ? -10.779 10.951 8.694 0.50 7.77 621 LYS A N 1
ATOM 1646 C CA A LYS A 1 214 ? -10.111 9.869 7.980 0.50 7.37 621 LYS A CA 1
ATOM 1647 C CA B LYS A 1 214 ? -10.112 9.866 7.982 0.50 7.73 621 LYS A CA 1
ATOM 1648 C C A LYS A 1 214 ? -9.099 10.422 6.988 0.50 7.65 621 LYS A C 1
ATOM 1649 C C B LYS A 1 214 ? -9.101 10.420 6.988 0.50 7.80 621 LYS A C 1
ATOM 1650 O O A LYS A 1 214 ? -9.257 11.533 6.491 0.50 7.97 621 LYS A O 1
ATOM 1651 O O B LYS A 1 214 ? -9.259 11.531 6.492 0.50 8.10 621 LYS A O 1
ATOM 1662 N N . PRO A 1 215 ? -8.074 9.632 6.645 1.00 7.25 622 PRO A N 1
ATOM 1663 C CA . PRO A 1 215 ? -7.127 10.081 5.622 1.00 6.98 622 PRO A CA 1
ATOM 1664 C C . PRO A 1 215 ? -7.812 10.159 4.260 1.00 7.54 622 PRO A C 1
ATOM 1665 O O . PRO A 1 215 ? -8.690 9.344 3.910 1.00 7.48 622 PRO A O 1
ATOM 1669 N N . PHE A 1 216 ? -7.397 11.159 3.469 1.00 7.64 623 PHE A N 1
ATOM 1670 C CA . PHE A 1 216 ? -7.808 11.270 2.066 1.00 8.26 623 PHE A CA 1
ATOM 1671 C C . PHE A 1 216 ? -9.310 11.242 1.879 1.00 8.49 623 PHE A C 1
ATOM 1672 O O . PHE A 1 216 ? -9.816 10.570 0.977 1.00 9.18 623 PHE A O 1
ATOM 1680 N N . GLN A 1 217 ? -10.037 12.028 2.695 1.00 7.93 624 GLN A N 1
ATOM 1681 C CA . GLN A 1 217 ? -11.500 12.052 2.567 1.00 7.92 624 GLN A CA 1
ATOM 1682 C C . GLN A 1 217 ? -11.944 12.500 1.175 1.00 8.97 624 GLN A C 1
ATOM 1683 O O . GLN A 1 217 ? -11.404 13.477 0.664 1.00 10.39 624 GLN A O 1
ATOM 1689 N N . GLY A 1 218 ? -12.884 11.763 0.598 1.00 9.62 625 GLY A N 1
ATOM 1690 C CA . GLY A 1 218 ? -13.415 12.096 -0.722 1.00 9.77 625 GLY 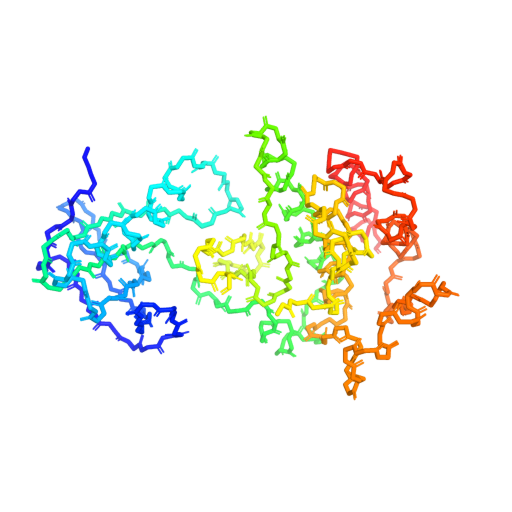A CA 1
ATOM 1691 C C . GLY A 1 218 ? -12.636 11.523 -1.887 1.00 11.15 625 GLY A C 1
ATOM 1692 O O . GLY A 1 218 ? -13.157 11.449 -3.010 1.00 12.98 625 GLY A O 1
ATOM 1693 N N . VAL A 1 219 ? -11.345 11.196 -1.675 1.00 9.91 626 VAL A N 1
ATOM 1694 C CA . VAL A 1 219 ? -10.484 10.767 -2.784 1.00 9.88 626 VAL A CA 1
ATOM 1695 C C . VAL A 1 219 ? -10.695 9.313 -3.124 1.00 11.64 626 VAL A C 1
ATOM 1696 O O . VAL A 1 219 ? -10.864 8.491 -2.227 1.00 12.35 626 VAL A O 1
ATOM 1700 N N . LYS A 1 220 ? -10.714 8.978 -4.430 1.00 11.61 627 LYS A N 1
ATOM 1701 C CA . LYS A 1 220 ? -10.821 7.575 -4.817 1.00 13.04 627 LYS A CA 1
ATOM 1702 C C . LYS A 1 220 ? -9.513 6.829 -4.499 1.00 13.47 627 LYS A C 1
ATOM 1703 O O . LYS A 1 220 ? -8.432 7.388 -4.605 1.00 14.20 627 LYS A O 1
ATOM 1709 N N . ASN A 1 221 ? -9.631 5.569 -4.058 1.00 13.83 628 ASN A N 1
ATOM 1710 C CA . ASN A 1 221 ? -8.475 4.733 -3.728 1.00 14.73 628 ASN A CA 1
ATOM 1711 C C . ASN A 1 221 ? -7.390 4.712 -4.808 1.00 15.33 628 ASN A C 1
ATOM 1712 O O . ASN A 1 221 ? -6.208 4.921 -4.486 1.00 15.46 628 ASN A O 1
ATOM 1717 N N . ASN A 1 222 ? -7.774 4.538 -6.107 1.00 15.80 629 ASN A N 1
ATOM 1718 C CA . ASN A 1 222 ? -6.780 4.511 -7.193 1.00 17.33 629 ASN A CA 1
ATOM 1719 C C . ASN A 1 222 ? -5.977 5.802 -7.288 1.00 16.26 629 ASN A C 1
ATOM 1720 O O . ASN A 1 222 ? -4.781 5.773 -7.608 1.00 17.48 629 ASN A O 1
ATOM 1725 N N A ASP A 1 223 ? -6.618 6.943 -7.003 0.50 14.44 630 ASP A N 1
ATOM 1726 N N B ASP A 1 223 ? -6.625 6.941 -7.004 0.50 14.49 630 ASP A N 1
ATOM 1727 C CA A ASP A 1 223 ? -5.910 8.215 -7.031 0.50 14.01 630 ASP A CA 1
ATOM 1728 C CA B ASP A 1 223 ? -5.961 8.237 -7.033 0.50 14.11 630 ASP A CA 1
ATOM 1729 C C A ASP A 1 223 ? -4.944 8.303 -5.864 0.50 13.18 630 ASP A C 1
ATOM 1730 C C B ASP A 1 223 ? -4.969 8.336 -5.855 0.50 13.24 630 ASP A C 1
ATOM 1731 O O A ASP A 1 223 ? -3.818 8.751 -6.039 0.50 13.63 630 ASP A O 1
ATOM 1732 O O B ASP A 1 223 ? -3.876 8.869 -6.014 0.50 13.64 630 ASP A O 1
ATOM 1741 N N . VAL A 1 224 ? -5.358 7.838 -4.672 1.00 12.48 631 VAL A N 1
ATOM 1742 C CA . VAL A 1 224 ? -4.462 7.841 -3.502 1.00 11.64 631 VAL A CA 1
ATOM 1743 C C . VAL A 1 224 ? -3.168 7.046 -3.800 1.00 11.95 631 VAL A C 1
ATOM 1744 O O . VAL A 1 224 ? -2.077 7.544 -3.517 1.00 11.59 631 VAL A O 1
ATOM 1748 N N . ILE A 1 225 ? -3.287 5.886 -4.449 1.00 11.59 632 ILE A N 1
ATOM 1749 C CA . ILE A 1 225 ? -2.102 5.086 -4.776 1.00 11.35 632 ILE A CA 1
ATOM 1750 C C . ILE A 1 225 ? -1.041 5.894 -5.586 1.00 11.72 632 ILE A C 1
ATOM 1751 O O . ILE A 1 225 ? 0.146 5.918 -5.237 1.00 11.81 632 ILE A O 1
ATOM 1756 N N . GLY A 1 226 ? -1.495 6.569 -6.632 1.00 10.64 633 GLY A N 1
ATOM 1757 C CA . GLY A 1 226 ? -0.599 7.375 -7.452 1.00 10.58 633 GLY A CA 1
ATOM 1758 C C . GLY A 1 226 ? -0.052 8.577 -6.698 1.00 10.13 633 GLY A C 1
ATOM 1759 O O . GLY A 1 226 ? 1.114 8.938 -6.866 1.00 11.41 633 GLY A O 1
ATOM 1760 N N A ARG A 1 227 ? -0.892 9.216 -5.874 0.50 9.68 634 ARG A N 1
ATOM 1761 N N B ARG A 1 227 ? -0.888 9.218 -5.878 0.50 9.87 634 ARG A N 1
ATOM 1762 C CA A ARG A 1 227 ? -0.469 10.390 -5.109 0.50 9.85 634 ARG A CA 1
ATOM 1763 C CA B ARG A 1 227 ? -0.450 10.393 -5.128 0.50 10.22 634 ARG A CA 1
ATOM 1764 C C A ARG A 1 227 ? 0.628 10.030 -4.115 0.50 10.51 634 ARG A C 1
ATOM 1765 C C B ARG A 1 227 ? 0.625 10.041 -4.104 0.50 10.70 634 ARG A C 1
ATOM 1766 O O A ARG A 1 227 ? 1.641 10.732 -4.043 0.50 10.60 634 ARG A O 1
ATOM 1767 O O B ARG A 1 227 ? 1.633 10.748 -4.018 0.50 10.82 634 ARG A O 1
ATOM 1782 N N . ILE A 1 228 ? 0.450 8.931 -3.381 1.00 10.46 635 ILE A N 1
ATOM 1783 C CA . ILE A 1 228 ? 1.457 8.503 -2.405 1.00 11.43 635 ILE A CA 1
ATOM 1784 C C . ILE A 1 228 ? 2.724 8.074 -3.135 1.00 11.77 635 ILE A C 1
ATOM 1785 O O . ILE A 1 228 ? 3.832 8.368 -2.683 1.00 11.47 635 ILE A O 1
ATOM 1790 N N . GLU A 1 229 ? 2.591 7.387 -4.279 1.00 11.91 636 GLU A N 1
ATOM 1791 C CA . GLU A 1 229 ? 3.767 6.949 -5.039 1.00 12.68 636 GLU A CA 1
ATOM 1792 C C . GLU A 1 229 ? 4.637 8.152 -5.421 1.00 13.79 636 GLU A C 1
ATOM 1793 O O . GLU A 1 229 ? 5.867 8.089 -5.300 1.00 16.41 636 GLU A O 1
ATOM 1799 N N . ASN A 1 230 ? 3.980 9.281 -5.750 1.00 12.06 637 ASN A N 1
ATOM 1800 C CA . ASN A 1 230 ? 4.662 10.494 -6.161 1.00 12.64 637 ASN A CA 1
ATOM 1801 C C . ASN A 1 230 ? 5.038 11.463 -5.034 1.00 12.20 637 ASN A C 1
ATOM 1802 O O . ASN A 1 230 ? 5.433 12.594 -5.322 1.00 13.98 637 ASN A O 1
ATOM 1807 N N . GLY A 1 231 ? 4.946 11.013 -3.803 1.00 10.67 638 GLY A N 1
ATOM 1808 C CA . GLY A 1 231 ? 5.466 11.780 -2.687 1.00 10.35 638 GLY A CA 1
ATOM 1809 C C . GLY A 1 231 ? 4.475 12.575 -1.887 1.00 10.48 638 GLY A C 1
ATOM 1810 O O . GLY A 1 231 ? 4.882 13.164 -0.885 1.00 11.31 638 GLY A O 1
ATOM 1811 N N . GLU A 1 232 ? 3.193 12.606 -2.305 1.00 9.27 639 GLU A N 1
ATOM 1812 C CA . GLU A 1 232 ? 2.192 13.337 -1.516 1.00 9.08 639 GLU A CA 1
ATOM 1813 C C . GLU A 1 232 ? 1.995 12.628 -0.187 1.00 8.92 639 GLU A C 1
ATOM 1814 O O . GLU A 1 232 ? 1.974 11.396 -0.131 1.00 9.07 639 GLU A O 1
ATOM 1820 N N . ARG A 1 233 ? 1.872 13.419 0.884 1.00 8.43 640 ARG A N 1
ATOM 1821 C CA . ARG A 1 233 ? 1.597 12.872 2.196 1.00 8.58 640 ARG A CA 1
ATOM 1822 C C . ARG A 1 233 ? 0.455 13.647 2.829 1.00 8.42 640 ARG A C 1
ATOM 1823 O O . ARG A 1 233 ? 0.113 14.768 2.409 1.00 9.40 640 ARG A O 1
ATOM 1831 N N . LEU A 1 234 ? -0.134 13.054 3.881 1.00 8.60 641 LEU A N 1
ATOM 1832 C CA . LEU A 1 234 ? -1.158 13.724 4.679 1.00 8.80 641 LEU A CA 1
ATOM 1833 C C . LEU A 1 234 ? -0.517 14.966 5.325 1.00 8.76 641 LEU A C 1
ATOM 1834 O O . LEU A 1 234 ? 0.649 14.930 5.720 1.00 9.49 641 LEU A O 1
ATOM 1839 N N . PRO A 1 235 ? -1.234 16.087 5.362 1.00 9.11 642 PRO A N 1
ATOM 1840 C CA . PRO A 1 235 ? -0.631 17.344 5.842 1.00 9.62 642 PRO A CA 1
ATOM 1841 C C . PRO A 1 235 ? -0.533 17.437 7.345 1.00 10.65 642 PRO A C 1
ATOM 1842 O O . PRO A 1 235 ? -1.168 16.658 8.054 1.00 11.02 642 PRO A O 1
ATOM 1846 N N . MET A 1 236 ? 0.201 18.435 7.840 1.00 11.23 643 MET A N 1
ATOM 1847 C CA . MET A 1 236 ? 0.303 18.610 9.282 1.00 11.60 643 MET A CA 1
ATOM 1848 C C . MET A 1 236 ? -1.039 18.993 9.877 1.00 11.68 643 MET A C 1
ATOM 1849 O O . MET A 1 236 ? -1.612 20.017 9.506 1.00 12.76 643 MET A O 1
ATOM 1854 N N . PRO A 1 237 ? -1.549 18.191 10.834 1.00 10.80 644 PRO A N 1
ATOM 1855 C CA . PRO A 1 237 ? -2.823 18.548 11.466 1.00 11.05 644 PRO A CA 1
ATOM 1856 C C . PRO A 1 237 ? -2.689 19.861 12.225 1.00 12.94 644 PRO A C 1
ATOM 1857 O O . PRO A 1 237 ? -1.656 20.124 12.848 1.00 13.81 644 PRO A O 1
ATOM 1861 N N . PRO A 1 238 ? -3.746 20.684 12.248 1.00 13.88 645 PRO A N 1
ATOM 1862 C CA . PRO A 1 238 ? -3.705 21.912 13.063 1.00 14.51 645 PRO A CA 1
ATOM 1863 C C . PRO A 1 238 ? -3.359 21.601 14.522 1.00 15.31 645 PRO A C 1
ATOM 1864 O O . PRO A 1 238 ? -3.845 20.621 15.079 1.00 14.91 645 PRO A O 1
ATOM 1868 N N . ASN A 1 239 ? -2.434 22.372 15.090 1.00 16.55 646 ASN A N 1
ATOM 1869 C CA . ASN A 1 239 ? -1.987 22.225 16.482 1.00 16.75 646 ASN A CA 1
ATOM 1870 C C . ASN A 1 239 ? -1.086 21.024 16.743 1.00 16.75 646 ASN A C 1
ATOM 1871 O O . ASN A 1 239 ? -0.707 20.810 17.893 1.00 18.14 646 ASN A O 1
ATOM 1876 N N . CYS A 1 240 ? -0.734 20.231 15.707 1.00 15.06 647 CYS A N 1
ATOM 1877 C CA . CYS A 1 240 ? 0.139 19.089 15.922 1.00 14.55 647 CYS A CA 1
ATOM 1878 C C . CYS A 1 240 ? 1.539 19.626 16.176 1.00 15.61 647 CYS A C 1
ATOM 1879 O O . CYS A 1 240 ? 2.032 20.425 15.376 1.00 16.48 647 CYS A O 1
ATOM 1882 N N . PRO A 1 241 ? 2.233 19.179 17.233 1.00 15.73 648 PRO A N 1
ATOM 1883 C CA . PRO A 1 241 ? 3.625 19.631 17.428 1.00 16.70 648 PRO A CA 1
ATOM 1884 C C . PRO A 1 241 ? 4.466 19.270 16.202 1.00 17.44 648 PRO A C 1
ATOM 1885 O O . PRO A 1 241 ? 4.353 18.149 15.701 1.00 16.20 648 PRO A O 1
ATOM 1889 N N . PRO A 1 242 ? 5.266 20.202 15.661 1.00 18.17 649 PRO A N 1
ATOM 1890 C CA . PRO A 1 242 ? 6.086 19.865 14.489 1.00 18.12 649 PRO A CA 1
ATOM 1891 C C . PRO A 1 242 ? 6.962 18.613 14.656 1.00 17.21 649 PRO A C 1
ATOM 1892 O O . PRO A 1 242 ? 7.128 17.867 13.697 1.00 16.77 649 PRO A O 1
ATOM 1896 N N . THR A 1 243 ? 7.492 18.354 15.855 1.00 16.82 650 THR A N 1
ATOM 1897 C CA . THR A 1 243 ? 8.286 17.145 16.086 1.00 16.71 650 THR A CA 1
ATOM 1898 C C . THR A 1 243 ? 7.452 15.882 15.849 1.00 14.94 650 THR A C 1
ATOM 1899 O O . THR A 1 243 ? 7.953 14.904 15.290 1.00 14.36 650 THR A O 1
ATOM 1903 N N . LEU A 1 244 ? 6.173 15.919 16.244 1.00 13.72 651 LEU A N 1
ATOM 1904 C CA . LEU A 1 244 ? 5.303 14.756 16.061 1.00 12.71 651 LEU A CA 1
ATOM 1905 C C . LEU A 1 244 ? 4.942 14.598 14.577 1.00 11.91 651 LEU A C 1
ATOM 1906 O O . LEU A 1 244 ? 4.909 13.463 14.089 1.00 11.91 651 LEU A O 1
ATOM 1911 N N . TYR A 1 245 ? 4.746 15.705 13.844 1.00 11.29 652 TYR A N 1
ATOM 1912 C CA . TYR A 1 245 ? 4.477 15.591 12.408 1.00 11.30 652 TYR A CA 1
ATOM 1913 C C . TYR A 1 245 ? 5.716 15.039 11.687 1.00 12.55 652 TYR A C 1
ATOM 1914 O O . TYR A 1 245 ? 5.579 14.226 10.780 1.00 13.22 652 TYR A O 1
ATOM 1923 N N A SER A 1 246 ? 6.927 15.454 12.113 0.50 12.67 653 SER A N 1
ATOM 1924 N N B SER A 1 246 ? 6.919 15.454 12.109 0.50 12.62 653 SER A N 1
ATOM 1925 C CA A SER A 1 246 ? 8.178 14.934 11.558 0.50 13.27 653 SER A CA 1
ATOM 1926 C CA B SER A 1 246 ? 8.152 14.928 11.537 0.50 13.18 653 SER A CA 1
ATOM 1927 C C A SER A 1 246 ? 8.258 13.421 11.752 0.50 13.59 653 SER A C 1
ATOM 1928 C C B SER A 1 246 ? 8.244 13.413 11.744 0.50 13.53 653 SER A C 1
ATOM 1929 O O A SER A 1 246 ? 8.624 12.694 10.831 0.50 13.81 653 SER A O 1
ATOM 1930 O O B SER A 1 246 ? 8.600 12.683 10.823 0.50 13.72 653 SER A O 1
ATOM 1935 N N . LEU A 1 247 ? 7.851 12.941 12.935 1.00 12.85 654 LEU A N 1
ATOM 1936 C CA . LEU A 1 247 ? 7.846 11.511 13.220 1.00 13.22 654 LEU A CA 1
ATOM 1937 C C . LEU A 1 247 ? 6.835 10.766 12.339 1.00 12.60 654 LEU A C 1
ATOM 1938 O O . LEU A 1 247 ? 7.170 9.712 11.786 1.00 13.18 654 LEU A O 1
ATOM 1943 N N . MET A 1 248 ? 5.624 11.336 12.121 1.00 10.76 655 MET A N 1
ATOM 1944 C CA . MET A 1 248 ? 4.653 10.705 11.215 1.00 10.89 655 MET A CA 1
ATOM 1945 C C . MET A 1 248 ? 5.270 10.586 9.809 1.00 10.80 655 MET A C 1
ATOM 1946 O O . MET A 1 248 ? 5.143 9.541 9.169 1.00 11.00 655 MET A O 1
ATOM 1951 N N . THR A 1 249 ? 5.969 11.654 9.325 1.00 10.27 656 THR A N 1
ATOM 1952 C CA . THR A 1 249 ? 6.535 11.584 7.974 1.00 11.09 656 THR A CA 1
ATOM 1953 C C . THR A 1 249 ? 7.589 10.500 7.853 1.00 11.36 656 THR A C 1
ATOM 1954 O O . THR A 1 249 ? 7.737 9.936 6.770 1.00 12.36 656 THR A O 1
ATOM 1958 N N . LYS A 1 250 ? 8.311 10.185 8.947 1.00 10.73 657 LYS A N 1
ATOM 1959 C CA . LYS A 1 250 ? 9.290 9.092 8.899 1.00 11.55 657 LYS A CA 1
ATOM 1960 C C . LYS A 1 250 ? 8.609 7.744 8.811 1.00 11.55 657 LYS A C 1
ATOM 1961 O O . LYS A 1 250 ? 9.129 6.843 8.167 1.00 11.80 657 LYS A O 1
ATOM 1967 N N . CYS A 1 251 ? 7.413 7.614 9.412 1.00 10.83 658 CYS A N 1
ATOM 1968 C CA . CYS A 1 251 ? 6.619 6.388 9.256 1.00 10.25 658 CYS A CA 1
ATOM 1969 C C . CYS A 1 251 ? 6.228 6.183 7.803 1.00 10.15 658 CYS A C 1
ATOM 1970 O O . CYS A 1 251 ? 5.949 5.064 7.397 1.00 10.11 658 CYS A O 1
ATOM 1973 N N . TRP A 1 252 ? 6.122 7.286 7.029 1.00 9.70 659 TRP A N 1
ATOM 1974 C CA . TRP A 1 252 ? 5.719 7.205 5.636 1.00 9.09 659 TRP A CA 1
ATOM 1975 C C . TRP A 1 252 ? 6.883 7.291 4.675 1.00 10.05 659 TRP A C 1
ATOM 1976 O O . TRP A 1 252 ? 6.692 7.672 3.509 1.00 11.03 659 TRP A O 1
ATOM 1987 N N . ALA A 1 253 ? 8.070 6.818 5.101 1.00 9.76 660 ALA A N 1
ATOM 1988 C CA . ALA A 1 253 ? 9.182 6.716 4.168 1.00 10.71 660 ALA A CA 1
ATOM 1989 C C . ALA A 1 253 ? 8.798 5.690 3.100 1.00 11.34 660 ALA A C 1
ATOM 1990 O O . ALA A 1 253 ? 8.268 4.609 3.415 1.00 11.35 660 ALA A O 1
ATOM 1992 N N . TYR A 1 254 ? 9.042 6.025 1.829 1.00 11.84 661 TYR A N 1
ATOM 1993 C CA . TYR A 1 254 ? 8.725 5.097 0.760 1.00 12.16 661 TYR A CA 1
ATOM 1994 C C . TYR A 1 254 ? 9.528 3.801 0.921 1.00 13.34 661 TYR A C 1
ATOM 1995 O O . TYR A 1 254 ? 8.968 2.705 0.847 1.00 13.93 661 TYR A O 1
ATOM 2004 N N . ASP A 1 255 ? 10.812 3.947 1.240 1.00 13.93 662 ASP A N 1
ATOM 2005 C CA . ASP A 1 255 ? 11.676 2.805 1.514 1.00 14.34 662 ASP A CA 1
ATOM 2006 C C . ASP A 1 255 ? 11.335 2.293 2.928 1.00 14.73 662 ASP A C 1
ATOM 2007 O O . ASP A 1 255 ? 11.594 2.988 3.918 1.00 14.67 662 ASP A O 1
ATOM 2012 N N . PRO A 1 256 ? 10.813 1.063 3.042 1.00 15.08 663 PRO A N 1
ATOM 2013 C CA . PRO A 1 256 ? 10.444 0.544 4.375 1.00 15.45 663 PRO A CA 1
ATOM 2014 C C . PRO A 1 256 ? 11.587 0.465 5.369 1.00 16.31 663 PRO A C 1
ATOM 2015 O O . PRO A 1 256 ? 11.357 0.588 6.572 1.00 15.89 663 PRO A O 1
ATOM 2019 N N A SER A 1 257 ? 12.828 0.285 4.882 0.50 16.75 664 SER A N 1
ATOM 2020 N N B SER A 1 257 ? 12.823 0.297 4.871 0.50 17.18 664 SER A N 1
ATOM 2021 C CA A SER A 1 257 ? 13.977 0.213 5.790 0.50 17.38 664 SER A CA 1
ATOM 2022 C CA B SER A 1 257 ? 13.991 0.225 5.750 0.50 18.28 664 SER A CA 1
ATOM 2023 C C A SER A 1 257 ? 14.263 1.540 6.496 0.50 18.38 664 SER A C 1
ATOM 2024 C C B SER A 1 257 ? 14.369 1.556 6.397 0.50 18.70 664 SER A C 1
ATOM 2025 O O A SER A 1 257 ? 14.924 1.531 7.535 0.50 19.76 664 SER A O 1
ATOM 2026 O O B SER A 1 257 ? 15.221 1.567 7.282 0.50 19.91 664 SER A O 1
ATOM 2031 N N . ARG A 1 258 ? 13.772 2.669 5.952 1.00 17.94 665 ARG A N 1
ATOM 2032 C CA . ARG A 1 258 ? 14.017 3.980 6.540 1.00 18.35 665 ARG A CA 1
ATOM 2033 C C . ARG A 1 258 ? 12.954 4.352 7.595 1.00 17.37 665 ARG A C 1
ATOM 2034 O O . ARG A 1 258 ? 13.036 5.433 8.160 1.00 19.25 665 ARG A O 1
ATOM 2042 N N . ARG A 1 259 ? 11.912 3.526 7.782 1.00 15.27 666 ARG A N 1
ATOM 2043 C CA . ARG A 1 259 ? 10.885 3.839 8.771 1.00 13.61 666 ARG A CA 1
ATOM 2044 C C . ARG A 1 259 ? 11.409 3.459 10.135 1.00 14.42 666 ARG A C 1
ATOM 2045 O O . ARG A 1 259 ? 12.152 2.484 10.271 1.00 15.99 666 ARG A O 1
ATOM 2053 N N . PRO A 1 260 ? 11.006 4.184 11.178 1.00 14.24 667 PRO A N 1
ATOM 2054 C CA . PRO A 1 260 ? 11.420 3.780 12.538 1.00 15.07 667 PRO A CA 1
ATOM 2055 C C . PRO A 1 260 ? 10.807 2.462 12.959 1.00 15.15 667 PRO A C 1
ATOM 2056 O O . PRO A 1 260 ? 9.778 2.034 12.428 1.00 15.07 667 PRO A O 1
ATOM 2060 N N . ARG A 1 261 ? 11.433 1.810 13.942 1.00 14.87 668 ARG A N 1
ATOM 2061 C CA . ARG A 1 261 ? 10.849 0.609 14.536 1.00 15.54 668 ARG A CA 1
ATOM 2062 C C . ARG A 1 261 ? 9.858 1.067 15.616 1.00 13.10 668 ARG A C 1
ATOM 2063 O O . ARG A 1 261 ? 9.983 2.182 16.135 1.00 12.86 668 ARG A O 1
ATOM 2071 N N . PHE A 1 262 ? 8.906 0.188 16.009 1.00 12.23 669 PHE A N 1
ATOM 2072 C CA . PHE A 1 262 ? 7.960 0.552 17.060 1.00 11.61 669 PHE A CA 1
ATOM 2073 C C . PHE A 1 262 ? 8.626 0.928 18.393 1.00 11.95 669 PHE A C 1
ATOM 2074 O O . PHE A 1 262 ? 8.118 1.814 19.073 1.00 11.99 669 PHE A O 1
ATOM 2082 N N . THR A 1 263 ? 9.768 0.303 18.774 1.00 13.14 670 THR A N 1
ATOM 2083 C CA . THR A 1 263 ? 10.426 0.714 20.037 1.00 14.93 670 THR A CA 1
ATOM 2084 C C . THR A 1 263 ? 10.993 2.141 19.939 1.00 14.77 670 THR A C 1
ATOM 2085 O O . THR A 1 263 ? 11.042 2.870 20.942 1.00 15.71 670 THR A O 1
ATOM 2089 N N . GLU A 1 264 ? 11.400 2.552 18.731 1.00 14.96 671 GLU A N 1
ATOM 2090 C CA . GLU A 1 264 ? 11.890 3.910 18.511 1.00 15.14 671 GLU A CA 1
ATOM 2091 C C . GLU A 1 264 ? 10.714 4.895 18.580 1.00 14.77 671 GLU A C 1
ATOM 2092 O O . GLU A 1 264 ? 10.817 5.960 19.190 1.00 15.96 671 GLU A O 1
ATOM 2098 N N . LEU A 1 265 ? 9.564 4.527 18.001 1.00 13.48 672 LEU A N 1
ATOM 2099 C CA . LEU A 1 265 ? 8.365 5.356 18.067 1.00 13.34 672 LEU A CA 1
ATOM 2100 C C . LEU A 1 265 ? 7.907 5.514 19.495 1.00 13.78 672 LEU A C 1
ATOM 2101 O O . LEU A 1 265 ? 7.610 6.615 19.910 1.00 14.11 672 LEU A O 1
ATOM 2106 N N . LYS A 1 266 ? 7.912 4.434 20.273 1.00 12.86 673 LYS A N 1
ATOM 2107 C CA . LYS A 1 266 ? 7.513 4.473 21.676 1.00 12.88 673 LYS A CA 1
ATOM 2108 C C . LYS A 1 266 ? 8.385 5.469 22.461 1.00 13.84 673 LYS A C 1
ATOM 2109 O O . LYS A 1 266 ? 7.865 6.328 23.186 1.00 14.80 673 LYS A O 1
ATOM 2115 N N . ALA A 1 267 ? 9.728 5.381 22.288 1.00 13.66 674 ALA A N 1
ATOM 2116 C CA . ALA A 1 267 ? 10.621 6.285 23.016 1.00 14.31 674 ALA A CA 1
ATOM 2117 C C . ALA A 1 267 ? 10.426 7.735 22.578 1.00 14.92 674 ALA A C 1
ATOM 2118 O O . ALA A 1 267 ? 10.407 8.637 23.413 1.00 16.12 674 ALA A O 1
ATOM 2120 N N . GLN A 1 268 ? 10.276 7.963 21.280 1.00 14.09 675 GLN A N 1
ATOM 2121 C CA . GLN A 1 268 ? 10.117 9.326 20.763 1.00 13.67 675 GLN A CA 1
ATOM 2122 C C . GLN A 1 268 ? 8.776 9.937 21.136 1.00 13.39 675 GLN A C 1
ATOM 2123 O O . GLN A 1 268 ? 8.703 11.151 21.409 1.00 13.62 675 GLN A O 1
ATOM 2129 N N . LEU A 1 269 ? 7.710 9.126 21.136 1.00 12.79 676 LEU A N 1
ATOM 2130 C CA . LEU A 1 269 ? 6.404 9.606 21.553 1.00 11.64 676 LEU A CA 1
ATOM 2131 C C . LEU A 1 269 ? 6.418 9.942 23.040 1.00 12.70 676 LEU A C 1
ATOM 2132 O O . LEU A 1 269 ? 5.772 10.901 23.429 1.00 14.28 676 LEU A O 1
ATOM 2137 N N . SER A 1 270 ? 7.153 9.170 23.868 1.00 12.50 677 SER A N 1
ATOM 2138 C CA . SER A 1 270 ? 7.230 9.501 25.295 1.00 14.21 677 SER A CA 1
ATOM 2139 C C . SER A 1 270 ? 7.889 10.877 25.494 1.00 15.58 677 SER A C 1
ATOM 2140 O O . SER A 1 270 ? 7.402 11.689 26.283 1.00 16.44 677 SER A O 1
ATOM 2143 N N . THR A 1 271 ? 8.911 11.165 24.708 1.00 16.17 678 THR A N 1
ATOM 2144 C CA . THR A 1 271 ? 9.597 12.451 24.788 1.00 17.33 678 THR A CA 1
ATOM 2145 C C . THR A 1 271 ? 8.648 13.586 24.388 1.00 17.10 678 THR A C 1
ATOM 2146 O O . THR A 1 271 ? 8.516 14.563 25.121 1.00 17.77 678 THR A O 1
ATOM 2150 N N . ILE A 1 272 ? 7.902 13.383 23.294 1.00 15.06 679 ILE A N 1
ATOM 2151 C CA . ILE A 1 272 ? 6.950 14.388 22.811 1.00 14.47 679 ILE A CA 1
ATOM 2152 C C . ILE A 1 272 ? 5.801 14.604 23.799 1.00 15.41 679 ILE A C 1
ATOM 2153 O O . ILE A 1 272 ? 5.393 15.735 24.037 1.00 16.85 679 ILE A O 1
ATOM 2158 N N . LEU A 1 273 ? 5.333 13.535 24.438 1.00 14.58 680 LEU A N 1
ATOM 2159 C CA . LEU A 1 273 ? 4.272 13.622 25.422 1.00 15.29 680 LEU A CA 1
ATOM 2160 C C . LEU A 1 273 ? 4.740 14.424 26.624 1.00 18.63 680 LEU A C 1
ATOM 2161 O O . LEU A 1 273 ? 4.029 15.328 27.068 1.00 19.82 680 LEU A O 1
ATOM 2166 N N . GLU A 1 274 ? 5.942 14.129 27.113 1.00 20.29 681 GLU A N 1
ATOM 2167 C CA . GLU A 1 274 ? 6.465 14.848 28.279 1.00 23.12 681 GLU A CA 1
ATOM 2168 C C . GLU A 1 274 ? 6.638 16.333 28.002 1.00 25.30 681 GLU A C 1
ATOM 2169 O O . GLU A 1 274 ? 6.268 17.157 28.850 1.00 27.01 681 GLU A O 1
ATOM 2175 N N . GLU A 1 275 ? 7.137 16.668 26.816 1.00 24.65 682 GLU A N 1
ATOM 2176 C CA . GLU A 1 275 ? 7.330 18.051 26.385 1.00 25.23 682 GLU A CA 1
ATOM 2177 C C . GLU A 1 275 ? 6.003 18.796 26.360 1.00 25.74 682 GLU A C 1
ATOM 2178 O O . GLU A 1 275 ? 5.917 19.904 26.883 1.00 27.04 682 GLU A O 1
ATOM 2184 N N . GLU A 1 276 ? 4.944 18.166 25.818 1.00 23.61 683 GLU A N 1
ATOM 2185 C CA . GLU A 1 276 ? 3.629 18.801 25.778 1.00 23.86 683 GLU A CA 1
ATOM 2186 C C . GLU A 1 276 ? 3.045 19.023 27.166 1.00 25.43 683 GLU A C 1
ATOM 2187 O O . GLU A 1 276 ? 2.494 20.095 27.438 1.00 25.55 683 GLU A O 1
ATOM 2193 N N . LYS A 1 277 ? 3.222 18.057 28.066 1.00 26.34 684 LYS A N 1
ATOM 2194 C CA . LYS A 1 277 ? 2.716 18.201 29.426 1.00 28.59 684 LYS A CA 1
ATOM 2195 C C . LYS A 1 277 ? 3.420 19.356 30.144 1.00 32.41 684 LYS A C 1
ATOM 2196 O O . LYS A 1 277 ? 2.763 20.104 30.860 1.00 33.18 684 LYS A O 1
ATOM 2202 N N . ALA A 1 278 ? 4.717 19.564 29.862 1.00 35.03 685 ALA A N 1
ATOM 2203 C CA . ALA A 1 278 ? 5.520 20.652 30.435 1.00 38.11 685 ALA A CA 1
ATOM 2204 C C . ALA A 1 278 ? 5.158 22.036 29.885 1.00 41.22 685 ALA A C 1
ATOM 2205 O O . ALA A 1 278 ? 5.543 23.047 30.486 1.00 42.12 685 ALA A O 1
ATOM 2207 N N . GLN A 1 279 ? 4.458 22.104 28.740 1.00 42.55 686 GLN A N 1
ATOM 2208 C CA . GLN A 1 279 ? 4.060 23.392 28.173 1.00 44.18 686 GLN A CA 1
ATOM 2209 C C . GLN A 1 279 ? 2.770 23.861 28.835 1.00 45.00 686 GLN A C 1
ATOM 2210 O O . GLN A 1 279 ? 2.589 25.0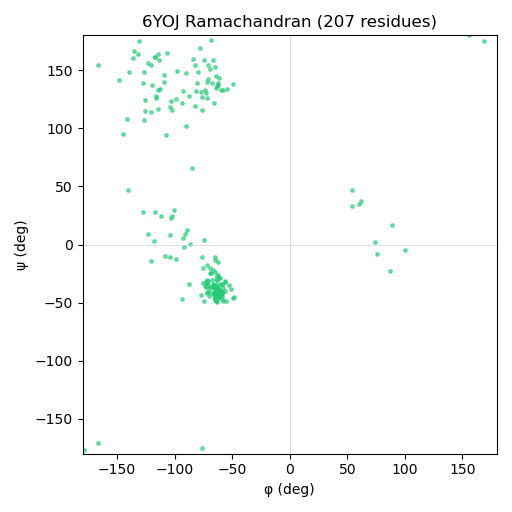59 29.031 1.00 45.48 686 GLN A O 1
#

Sequence (259 aa):
DYEIQQREERIELGRRCIGEGQFGDVHQGIYMSPENPALAVAIKTCKNCTSSDSVREKFLQEALTMRQFDHPHIVVKLIGVITENNPVWIIMELCTLGEELRSSFLQVRKYSLDLASLILYAYQLSTALAYLEESKRFVHRDIAARNVLVSSSNDDCVKLGDFGLSRLPIKWMAPESINFRRFTSSASDVWMFGVCMWEILMHGVKKPFQGVKNNDDVIGRRIENGERLPMPPNCPPTLYSSLMTKCWAYDPSSRRPRFTELKAQLSTILEEEKAQ

CATH classification: 3.30.200.20 (+1 more: 1.10.510.10)

B-factor: mean 16.96, std 9.14, range [5.77, 58.51]

Foldseek 3Di:
DFAADVVQKDFAAFQAAFPFGTKTWIWGDDPPDDIAIWIKHWGDPCVDVVSLVVVVVLLVVQCVDDAQAAKHWRHWHRDPRTITITHDLPVFQQLVVLQVCVPPDDPLQLLLALLRVLVVLLVCVVVQHFLQQQASRQKTHNDSNGIHGHRSRRSDPPLLQFALCCVPPVDTGQLRVLSSSLQRSQCSLQSNDHGPPPDDSVVSSVCLVVPDDGDDHPPDPPLSNVLSVQSRDNPSVSRDGSVVVSVSSVVVSVVSVVD

GO terms:
  GO:0033634 positive regulation of cell-cell adhesion mediated by integrin (P, IDA)
  GO:0010763 positive regulation of fibroblast migration (P, IDA)
  GO:0090303 positive regulation of wound healing (P, IDA)
  GO:0010759 positive regulation of macrophage chemotaxis (P, IGI)
  GO:0120041 positive regulation of macrophage proliferation (P, IGI)
  GO:0005178 integrin binding (F, IPI)
  GO:0005515 protein binding (F, IPI)
  GO:0004715 non-membrane spanning protein tyrosine kinase activity (F, IDA)
  GO:0036064 ciliary basal body (C, IDA)
  GO:0005634 nucleus (C, IDA)
  GO:0005829 cytosol (C, IDA)
  GO:0005925 focal adhesion (C, IDA)
  GO:0030335 positive regulation of cell migration (P, IDA)
  GO:0033629 negative regulation of cell adhesion mediated by integrin (P, IDA)
  GO:0048013 ephrin receptor signaling pathway (P, IDA)
  GO:0001525 angiogenesis (P, TAS)
  GO:0001890 placenta development (P, TAS)
  GO:0003007 heart morphogenesis (P, TAS)
  GO:0038007 netrin-activated signaling pathway (P, TAS)
  GO:0010594 regulation of endothelial cell migration (P, TAS)

Radius of gyration: 19.05 Å; Cα contacts (8 Å, |Δi|>4): 470; chains: 1; bounding box: 42×50×50 Å